Protein AF-A0A550H8G5-F1 (afdb_monomer)

Radius of gyration: 18.66 Å; Cα contacts (8 Å, |Δi|>4): 849; chains: 1; bounding box: 46×37×57 Å

Secondary structure (DSSP, 8-state):
-PPPEEEEEEEEEEE---EEEEEEEEETTEEEEEEEEEEEEEESSTTSTTTTEEEEEEEEEEEETT--EEEEEEEEEEE-TTS-EEEEEEEEESSS--EEEEEEESGGGTTEEEEEEEEEEEEPTTS-EEEEEEEEEEE-GGGGSSPPPPSPP----EEEEEEEEE---EEEEEEE-TTSEEEEEEEEEEEEEESS-HHHHHHSTTTTEEEEEEEEEEEETTEEEEEEEEEEEE-TTS-EEEEEEEEEGGGSS-EEEEEEESGGGTTEEEEEEEEEEEE--SSS-EEEEEEEEEEESS--

pLDDT: mean 89.2, std 9.33, range [49.06, 97.56]

Solvent-accessible surface area (backbone atoms only — not comparable to full-atom values): 14886 Å² total; per-residue (Å²): 132,81,78,75,44,72,51,73,52,41,34,36,37,50,36,50,67,77,43,80,77,45,80,42,75,54,39,95,56,32,35,38,36,32,32,36,35,44,34,34,28,42,36,75,46,78,85,41,68,52,32,65,8,40,34,40,34,42,34,36,38,34,22,40,73,88,62,49,78,45,34,38,43,26,35,28,42,37,37,26,81,82,44,38,36,40,36,27,40,38,42,28,50,63,87,70,60,44,32,34,37,37,39,43,33,35,80,94,34,41,7,27,30,48,40,32,38,51,75,47,73,43,81,45,96,85,77,30,51,33,38,28,40,42,33,42,39,36,30,34,70,72,36,57,80,47,68,62,79,68,81,81,86,76,85,61,81,45,73,52,46,30,41,36,44,32,48,50,74,45,79,76,46,77,45,80,37,86,73,55,38,34,39,37,32,30,36,33,48,31,43,22,36,35,76,60,59,73,71,59,18,74,75,35,80,47,22,58,8,42,32,41,36,36,38,36,38,36,24,46,81,95,42,80,44,32,40,45,30,34,35,43,26,31,30,87,81,35,36,32,39,33,29,40,39,44,27,43,60,90,72,61,58,30,40,35,35,38,75,30,32,35,70,90,33,28,48,28,40,38,39,32,36,44,76,46,67,82,48,78,71,85,77,58,41,40,41,35,35,32,40,38,36,27,38,57,56,74,77,119

Foldseek 3Di:
DDDKDKDKWKFKWAKDDWAFDDWDDLAAFKIKTWTKIWTATDTPDCPDQRHRWIKIWTWIFMAGNVRHGAWTWIWMWTAGPQRKIWIWIWTQGVVDWTKTFTFAIDDVGGQKTWMKTFPDWDQDPVRDIMTIIMIMMMHDNVSNLATDFDDDDDDFPDKFKKKKKKAAWAFDDWDQTPVQKIKTWTKIKIAIDTPDPPVVLVVDLRHGWIKIWTFIFIDRVPDTFKDWIWIWTAHPNSKTWIWIWIDGPVSPKIKIWTPFIDDQGGQKTWMKIWPDWPDDPPDNITTIMMMMTIDHDDGD

Mean predicted aligned error: 5.42 Å

Nearest PDB structures (foldseek):
  8th2-assembly1_C  TM=6.104E-01  e=2.680E-02  Pisum sativum
  8wv0-assembly1_A  TM=1.494E-01  e=1.942E-01  Burkholderia pseudomallei
  3muz-assembly1_4  TM=1.361E-01  e=9.203E-01  Escherichia coli K-12
  1px3-assembly1_A  TM=1.238E-01  e=9.647E-01  Escherichia coli
  5nec-assembly2_B  TM=1.422E-01  e=5.267E+00  Pseudomonas aeruginosa 39016

Structure (mmCIF, N/CA/C/O backbone):
data_AF-A0A550H8G5-F1
#
_entry.id   AF-A0A550H8G5-F1
#
loop_
_atom_site.group_PDB
_atom_site.id
_atom_site.type_symbol
_atom_site.label_atom_id
_atom_site.label_alt_id
_atom_site.label_comp_id
_atom_site.label_asym_id
_atom_site.label_entity_id
_atom_site.label_seq_id
_atom_site.pdbx_PDB_ins_code
_atom_site.Cartn_x
_atom_site.Cartn_y
_atom_site.Cartn_z
_atom_site.occupancy
_atom_site.B_iso_or_equiv
_atom_site.auth_seq_id
_atom_site.auth_comp_id
_atom_site.auth_asym_id
_atom_site.auth_atom_id
_atom_site.pdbx_PDB_model_num
ATOM 1 N N . MET A 1 1 ? 20.616 15.739 -13.215 1.00 50.56 1 MET A N 1
ATOM 2 C CA . MET A 1 1 ? 19.273 15.775 -12.598 1.00 50.56 1 MET A CA 1
ATOM 3 C C . MET A 1 1 ? 18.284 15.385 -13.680 1.00 50.56 1 MET A C 1
ATOM 5 O O . MET A 1 1 ? 18.380 15.956 -14.757 1.00 50.56 1 MET A O 1
ATOM 9 N N . GLY A 1 2 ? 17.463 14.353 -13.461 1.00 59.72 2 GLY A N 1
ATOM 10 C CA . GLY A 1 2 ? 16.500 13.886 -14.469 1.00 59.72 2 GLY A CA 1
ATOM 11 C C . GLY A 1 2 ? 15.394 14.914 -14.713 1.00 59.72 2 GLY A C 1
ATOM 12 O O . GLY A 1 2 ? 15.053 15.670 -13.806 1.00 59.72 2 GLY A O 1
ATOM 13 N N . GLU A 1 3 ? 14.865 14.959 -15.933 1.00 76.88 3 GLU A N 1
ATOM 14 C CA . GLU A 1 3 ? 13.780 15.872 -16.297 1.00 76.88 3 GLU A CA 1
ATOM 15 C C . GLU A 1 3 ? 12.457 15.455 -15.650 1.00 76.88 3 GLU A C 1
ATOM 17 O O . GLU A 1 3 ? 12.111 14.268 -15.605 1.00 76.88 3 GLU A O 1
ATOM 22 N N . LYS A 1 4 ? 11.704 16.454 -15.175 1.00 85.81 4 LYS A N 1
ATOM 23 C CA . LYS A 1 4 ? 10.335 16.262 -14.707 1.00 85.81 4 LYS A CA 1
ATOM 24 C C . LYS A 1 4 ? 9.455 15.880 -15.896 1.00 85.81 4 LYS A C 1
ATOM 26 O O . LYS A 1 4 ? 9.449 16.578 -16.907 1.00 85.81 4 LYS A O 1
ATOM 31 N N . ARG A 1 5 ? 8.701 14.790 -15.770 1.00 90.19 5 ARG A N 1
ATOM 32 C CA . ARG A 1 5 ? 7.746 14.327 -16.792 1.00 90.19 5 ARG A CA 1
ATOM 33 C C . ARG A 1 5 ? 6.360 14.243 -16.179 1.00 90.19 5 ARG A C 1
ATOM 35 O O . ARG A 1 5 ? 6.247 13.939 -15.000 1.00 90.19 5 ARG A O 1
ATOM 42 N N . ALA A 1 6 ? 5.322 14.496 -16.958 1.00 92.06 6 ALA A N 1
ATOM 43 C CA . ALA A 1 6 ? 3.941 14.323 -16.527 1.00 92.06 6 ALA A CA 1
ATOM 44 C C . ALA A 1 6 ? 3.121 13.724 -17.663 1.00 92.06 6 ALA A C 1
ATOM 46 O O . ALA A 1 6 ? 3.482 13.866 -18.834 1.00 92.06 6 ALA A O 1
ATOM 47 N N . GLY A 1 7 ? 2.034 13.052 -17.314 1.00 92.75 7 GLY A N 1
ATOM 48 C CA . GLY A 1 7 ? 1.149 12.442 -18.285 1.00 92.75 7 GLY A CA 1
ATOM 49 C C . GLY A 1 7 ? -0.226 12.159 -17.712 1.00 92.75 7 GLY A C 1
ATOM 50 O O . GLY A 1 7 ? -0.417 12.053 -16.500 1.00 92.75 7 GLY A O 1
ATOM 51 N N . GLU A 1 8 ? -1.171 12.010 -18.626 1.00 96.12 8 GLU A N 1
ATOM 52 C CA . GLU A 1 8 ? -2.520 11.543 -18.346 1.00 96.12 8 GLU A CA 1
ATOM 53 C C . GLU A 1 8 ? -2.727 10.219 -19.078 1.00 96.12 8 GLU A C 1
ATOM 55 O O . GLU A 1 8 ? -2.131 9.979 -20.134 1.00 96.12 8 GLU A O 1
ATOM 60 N N . ASP A 1 9 ? -3.557 9.346 -18.520 1.00 96.44 9 ASP A N 1
ATOM 61 C CA . ASP A 1 9 ? -3.949 8.111 -19.190 1.00 96.44 9 ASP A CA 1
ATOM 62 C C . ASP A 1 9 ? -5.370 7.690 -18.801 1.00 96.44 9 ASP A C 1
ATOM 64 O O . ASP A 1 9 ? -5.882 8.023 -17.729 1.00 96.44 9 ASP A O 1
ATOM 68 N N . SER A 1 10 ? -6.018 6.931 -19.671 1.00 97.56 10 SER A N 1
ATOM 69 C CA . SER A 1 10 ? -7.317 6.317 -19.429 1.00 97.56 10 SER A CA 1
ATOM 70 C C . SER A 1 10 ? -7.373 4.935 -20.048 1.00 97.56 10 SER A C 1
ATOM 72 O O . SER A 1 10 ? -6.593 4.593 -20.937 1.00 97.56 10 SER A O 1
ATOM 74 N N . GLY A 1 11 ? -8.291 4.118 -19.553 1.00 97.12 11 GLY A N 1
ATOM 75 C CA . GLY A 1 11 ? -8.503 2.792 -20.102 1.00 97.12 11 GLY A CA 1
ATOM 76 C C . GLY A 1 11 ? -9.223 1.895 -19.121 1.00 97.12 11 GLY A C 1
ATOM 77 O O . GLY A 1 11 ? -10.075 2.343 -18.349 1.00 97.12 11 GLY A O 1
ATOM 78 N N . TYR A 1 12 ? -8.861 0.617 -19.147 1.00 96.75 12 TYR A N 1
ATOM 79 C CA . TYR A 1 12 ? -9.549 -0.435 -18.415 1.00 96.75 12 TYR A CA 1
ATOM 80 C C . TYR A 1 12 ? -8.581 -1.328 -17.651 1.00 96.75 12 TYR A C 1
ATOM 82 O O . TYR A 1 12 ? -7.485 -1.636 -18.121 1.00 96.75 12 TYR A O 1
ATOM 90 N N . ILE A 1 13 ? -9.027 -1.810 -16.494 1.00 96.12 13 ILE A N 1
ATOM 91 C CA . ILE A 1 13 ? -8.370 -2.902 -15.778 1.00 96.12 13 ILE A CA 1
ATOM 92 C C . ILE A 1 13 ? -9.163 -4.178 -16.057 1.00 96.12 13 ILE A C 1
ATOM 94 O O . ILE A 1 13 ? -10.291 -4.343 -15.596 1.00 96.12 13 ILE A O 1
ATOM 98 N N . PHE A 1 14 ? -8.574 -5.112 -16.799 1.00 94.75 14 PHE A N 1
ATOM 99 C CA . PHE A 1 14 ? -9.121 -6.452 -16.993 1.00 94.75 14 PHE A CA 1
ATOM 100 C C . PHE A 1 14 ? -8.787 -7.306 -15.770 1.00 94.75 14 PHE A C 1
ATOM 102 O O . PHE A 1 14 ? -7.883 -8.141 -15.805 1.00 94.75 14 PHE A O 1
ATOM 109 N N . ALA A 1 15 ? -9.500 -7.068 -14.670 1.00 90.00 15 ALA A N 1
ATOM 110 C CA . ALA A 1 15 ? -9.330 -7.823 -13.438 1.00 90.00 15 ALA A CA 1
ATOM 111 C C . ALA A 1 15 ? -9.967 -9.216 -13.556 1.00 90.00 15 ALA A C 1
ATOM 113 O O . ALA A 1 15 ? -11.048 -9.380 -14.127 1.00 90.00 15 ALA A O 1
ATOM 114 N N . GLY A 1 16 ? -9.277 -10.220 -13.021 1.00 90.38 16 GLY A N 1
ATOM 115 C CA . GLY A 1 16 ? -9.866 -11.504 -12.666 1.00 90.38 16 GLY A CA 1
ATOM 116 C C . GLY A 1 16 ? -10.757 -11.384 -11.423 1.00 90.38 16 GLY A C 1
ATOM 117 O O . GLY A 1 16 ? -10.945 -10.284 -10.890 1.00 90.38 16 GLY A O 1
ATOM 118 N N . PRO A 1 17 ? -11.312 -12.505 -10.943 1.00 89.06 17 PRO A N 1
ATOM 119 C CA . PRO A 1 17 ? -12.166 -12.496 -9.768 1.00 89.06 17 PRO A CA 1
ATOM 120 C C . PRO A 1 17 ? -11.356 -12.134 -8.518 1.00 89.06 17 PRO A C 1
ATOM 122 O O . PRO A 1 17 ? -10.177 -12.474 -8.398 1.00 89.06 17 PRO A O 1
ATOM 125 N N . THR A 1 18 ? -12.006 -11.464 -7.570 1.00 90.88 18 THR A N 1
ATOM 126 C CA . THR A 1 18 ? -11.447 -11.268 -6.231 1.00 90.88 18 THR A CA 1
ATOM 127 C C . THR A 1 18 ? -11.404 -12.614 -5.512 1.00 90.88 18 THR A C 1
ATOM 129 O O . THR A 1 18 ? -12.442 -13.245 -5.318 1.00 90.88 18 THR A O 1
ATOM 132 N N . ALA A 1 19 ? -10.213 -13.046 -5.108 1.00 92.62 19 ALA A N 1
ATOM 133 C CA . ALA A 1 19 ? -10.007 -14.273 -4.354 1.00 92.62 19 ALA A CA 1
ATOM 134 C C . ALA A 1 19 ? -9.909 -13.956 -2.856 1.00 92.62 19 ALA A C 1
ATOM 136 O O . ALA A 1 19 ? -8.925 -13.361 -2.406 1.00 92.62 19 ALA A O 1
ATOM 137 N N . GLU A 1 20 ? -10.928 -14.351 -2.087 1.00 94.50 20 GLU A N 1
ATOM 138 C CA . GLU A 1 20 ? -10.897 -14.312 -0.620 1.00 94.50 20 GLU A CA 1
ATOM 139 C C . GLU A 1 20 ? -9.833 -15.288 -0.101 1.00 94.50 20 GLU A C 1
ATOM 141 O O . GLU A 1 20 ? -9.760 -16.443 -0.520 1.00 94.50 20 GLU A O 1
ATOM 146 N N . ARG A 1 21 ? -8.996 -14.806 0.816 1.00 90.06 21 ARG A N 1
ATOM 147 C CA . ARG A 1 21 ? -7.940 -15.587 1.466 1.00 90.06 21 ARG A CA 1
ATOM 148 C C . ARG A 1 21 ? -8.285 -15.898 2.907 1.00 90.06 21 ARG A C 1
ATOM 150 O O . ARG A 1 21 ? -8.101 -17.023 3.365 1.00 90.06 21 ARG A O 1
ATOM 157 N N . LYS A 1 22 ? -8.738 -14.879 3.637 1.00 91.38 22 LYS A N 1
ATOM 158 C CA . LYS A 1 22 ? -9.014 -14.983 5.066 1.00 91.38 22 LYS A CA 1
ATOM 159 C C . LYS A 1 22 ? -10.110 -14.018 5.477 1.00 91.38 22 LYS A C 1
ATOM 161 O O . LYS A 1 22 ? -10.114 -12.859 5.082 1.00 91.38 22 LYS A O 1
ATOM 166 N N . ARG A 1 23 ? -10.973 -14.492 6.367 1.00 92.31 23 ARG A N 1
ATOM 167 C CA . ARG A 1 23 ? -12.007 -13.701 7.026 1.00 92.31 23 ARG A CA 1
ATOM 168 C C . ARG A 1 23 ? -11.663 -13.515 8.497 1.00 92.31 23 ARG A C 1
ATOM 170 O O . ARG A 1 23 ? -11.267 -14.475 9.160 1.00 92.31 23 ARG A O 1
ATOM 177 N N . LYS A 1 24 ? -11.786 -12.290 9.002 1.00 91.19 24 LYS A N 1
ATOM 178 C CA . LYS A 1 24 ? -11.508 -11.932 10.399 1.00 91.19 24 LYS A CA 1
ATOM 179 C C . LYS A 1 24 ? -12.631 -11.044 10.927 1.00 91.19 24 LYS A C 1
ATOM 181 O O . LYS A 1 24 ? -13.062 -10.135 10.230 1.00 91.19 24 LYS A O 1
ATOM 186 N N . TYR A 1 25 ? -13.069 -11.276 12.157 1.00 91.75 25 TYR A N 1
ATOM 187 C CA . TYR A 1 25 ? -13.912 -10.319 12.872 1.00 91.75 25 TYR A CA 1
ATOM 188 C C . TYR A 1 25 ? -12.993 -9.319 13.567 1.00 91.75 25 TYR A C 1
ATOM 190 O O . TYR A 1 25 ? -12.143 -9.738 14.351 1.00 91.75 25 TYR A O 1
ATOM 198 N N . VAL A 1 26 ? -13.123 -8.032 13.243 1.00 90.38 26 VAL A N 1
ATOM 199 C CA . VAL A 1 26 ? -12.305 -6.975 13.873 1.00 90.38 26 VAL A CA 1
ATOM 200 C C . VAL A 1 26 ? -12.975 -6.430 15.130 1.00 90.38 26 VAL A C 1
ATOM 202 O O . VAL A 1 26 ? -12.302 -6.162 16.114 1.00 90.38 26 VAL A O 1
ATOM 205 N N . LYS A 1 27 ? -14.310 -6.368 15.129 1.00 91.69 27 LYS A N 1
ATOM 206 C CA . LYS A 1 27 ? -15.168 -6.124 16.296 1.00 91.69 27 LYS A CA 1
ATOM 207 C C . LYS A 1 27 ? -16.565 -6.705 16.035 1.00 91.69 27 LYS A C 1
ATOM 209 O O . LYS A 1 27 ? -16.826 -7.123 14.900 1.00 91.69 27 LYS A O 1
ATOM 214 N N . PRO A 1 28 ? -17.463 -6.793 17.037 1.00 92.50 28 PRO A N 1
ATOM 215 C CA . PRO A 1 28 ? -18.804 -7.331 16.830 1.00 92.50 28 PRO A CA 1
ATOM 216 C C . PRO A 1 28 ? -19.505 -6.677 15.633 1.00 92.50 28 PRO A C 1
ATOM 218 O O . PRO A 1 28 ? -19.602 -5.457 15.550 1.00 92.50 28 PRO A O 1
ATOM 221 N N . GLY A 1 29 ? -19.955 -7.506 14.691 1.00 91.81 29 GLY A N 1
ATOM 222 C CA . GLY A 1 29 ? -20.651 -7.056 13.486 1.00 91.81 29 GLY A CA 1
ATOM 223 C C . GLY A 1 29 ? -19.780 -6.390 12.416 1.00 91.81 29 GLY A C 1
ATOM 224 O O . GLY A 1 29 ? -20.332 -5.839 11.474 1.00 91.81 29 GLY A O 1
ATOM 225 N N . VAL A 1 30 ? -18.447 -6.440 12.519 1.00 94.56 30 VAL A N 1
ATOM 226 C CA . VAL A 1 30 ? -17.543 -5.915 11.484 1.00 94.56 30 VAL A CA 1
ATOM 227 C C . VAL A 1 30 ? -16.549 -6.990 11.057 1.00 94.56 30 VAL A C 1
ATOM 229 O O . VAL A 1 30 ? -15.833 -7.576 11.877 1.00 94.56 30 VAL A O 1
ATOM 232 N N . VAL A 1 31 ? -16.498 -7.235 9.750 1.00 95.31 31 VAL A N 1
ATOM 233 C CA . VAL A 1 31 ? -15.714 -8.303 9.132 1.00 95.31 31 VAL A CA 1
ATOM 234 C C . VAL A 1 31 ? -14.694 -7.719 8.165 1.00 95.31 31 VAL A C 1
ATOM 236 O O . VAL A 1 31 ? -15.037 -6.965 7.260 1.00 95.31 31 VAL A O 1
ATOM 239 N N . LEU A 1 32 ? -13.440 -8.130 8.323 1.00 94.88 32 LEU A N 1
ATOM 240 C CA . LEU A 1 32 ? -12.348 -7.861 7.399 1.00 94.88 32 LEU A CA 1
ATOM 241 C C . LEU A 1 32 ? -12.088 -9.101 6.536 1.00 94.88 32 LEU A C 1
ATOM 243 O O . LEU A 1 32 ? -11.819 -10.191 7.050 1.00 94.88 32 LEU A O 1
ATOM 247 N N . ILE A 1 33 ? -12.162 -8.923 5.222 1.00 95.75 33 ILE A N 1
ATOM 248 C CA . ILE A 1 33 ? -11.961 -9.958 4.210 1.00 95.75 33 ILE A CA 1
ATOM 249 C C . ILE A 1 33 ? -10.655 -9.666 3.479 1.00 95.75 33 ILE A C 1
ATOM 251 O O . ILE A 1 33 ? -10.598 -8.814 2.590 1.00 95.75 33 ILE A O 1
ATOM 255 N N . ASP A 1 34 ? -9.609 -10.395 3.847 1.00 94.38 34 ASP A N 1
ATOM 256 C CA . ASP A 1 34 ? -8.333 -10.384 3.146 1.00 94.38 34 ASP A CA 1
ATOM 257 C C . ASP A 1 34 ? -8.489 -11.039 1.772 1.00 94.38 34 ASP A C 1
ATOM 259 O O . ASP A 1 34 ? -9.052 -12.133 1.652 1.00 94.38 34 ASP A O 1
ATOM 263 N N . ASN A 1 35 ? -8.022 -10.363 0.729 1.00 94.94 35 ASN A N 1
ATOM 264 C CA . ASN A 1 35 ? -8.242 -10.776 -0.646 1.00 94.94 35 ASN A CA 1
ATOM 265 C C . ASN A 1 35 ? -7.127 -10.318 -1.582 1.00 94.94 35 ASN A C 1
ATOM 267 O O . ASN A 1 35 ? -6.434 -9.333 -1.334 1.00 94.94 35 ASN A O 1
ATOM 271 N N . HIS A 1 36 ? -6.999 -11.016 -2.704 1.00 94.44 36 HIS A N 1
ATOM 272 C CA . HIS A 1 36 ? -6.157 -10.570 -3.803 1.00 94.44 36 HIS A CA 1
ATOM 273 C C . HIS A 1 36 ? -6.886 -10.666 -5.140 1.00 94.44 36 HIS A C 1
ATOM 275 O O . HIS A 1 36 ? -7.885 -11.372 -5.287 1.00 94.44 36 HIS A O 1
ATOM 281 N N . ARG A 1 37 ? -6.362 -9.950 -6.131 1.00 93.62 37 ARG A N 1
ATOM 282 C CA . ARG A 1 37 ? -6.817 -10.001 -7.517 1.00 93.62 37 ARG A CA 1
ATOM 283 C C . ARG A 1 37 ? -5.659 -9.745 -8.468 1.00 93.62 37 ARG A C 1
ATOM 285 O O . ARG A 1 37 ? -4.756 -8.968 -8.168 1.00 93.62 37 ARG A O 1
ATOM 292 N N . SER A 1 38 ? -5.729 -10.358 -9.638 1.00 94.31 38 SER A N 1
ATOM 293 C CA . SER A 1 38 ? -4.752 -10.182 -10.714 1.00 94.31 38 SER A CA 1
ATOM 294 C C . SER A 1 38 ? -5.460 -9.726 -11.979 1.00 94.31 38 SER A C 1
ATOM 296 O O . SER A 1 38 ? -6.651 -9.977 -12.150 1.00 94.31 38 SER A O 1
ATOM 298 N N . GLY A 1 39 ? -4.747 -9.072 -12.883 1.00 95.00 39 GLY A N 1
ATOM 299 C CA . GLY A 1 39 ? -5.311 -8.615 -14.141 1.00 95.00 39 GLY A CA 1
ATOM 300 C C . GLY A 1 39 ? -4.279 -7.989 -15.061 1.00 95.00 39 GLY A C 1
ATOM 301 O O . GLY A 1 39 ? -3.072 -8.134 -14.870 1.00 95.00 39 GLY A O 1
ATOM 302 N N . VAL A 1 40 ? -4.783 -7.275 -16.061 1.00 96.62 40 VAL A N 1
ATOM 303 C CA . VAL A 1 40 ? -3.976 -6.521 -17.024 1.00 96.62 40 VAL A CA 1
ATOM 304 C C . VAL A 1 40 ? -4.592 -5.140 -17.209 1.00 96.62 40 VAL A C 1
ATOM 306 O O . VAL A 1 40 ? -5.813 -5.013 -17.320 1.00 96.62 40 VAL A O 1
ATOM 309 N N . ILE A 1 41 ? -3.753 -4.113 -17.248 1.00 97.19 41 ILE A N 1
ATOM 310 C CA . ILE A 1 41 ? -4.147 -2.749 -17.592 1.00 97.19 41 ILE A CA 1
ATOM 311 C C . ILE A 1 41 ? -4.079 -2.593 -19.109 1.00 97.19 41 ILE A C 1
ATOM 313 O O . ILE A 1 41 ? -3.096 -2.958 -19.753 1.00 97.19 41 ILE A O 1
ATOM 317 N N . VAL A 1 42 ? -5.140 -2.051 -19.695 1.00 96.50 42 VAL A N 1
ATOM 318 C CA . VAL A 1 42 ? -5.214 -1.733 -21.119 1.00 96.50 42 VAL A CA 1
ATOM 319 C C . VAL A 1 42 ? -5.570 -0.262 -21.248 1.00 96.50 42 VAL A C 1
ATOM 321 O O . VAL A 1 42 ? -6.719 0.120 -21.042 1.00 96.50 42 VAL A O 1
ATOM 324 N N . SER A 1 43 ? -4.565 0.544 -21.583 1.00 96.69 43 SER A N 1
ATOM 325 C CA . SER A 1 43 ? -4.737 1.962 -21.896 1.00 96.69 43 SER A CA 1
ATOM 326 C C . SER A 1 43 ? -5.400 2.152 -23.263 1.00 96.69 43 SER A C 1
ATOM 328 O O . SER A 1 43 ? -5.136 1.384 -24.198 1.00 96.69 43 SER A O 1
ATOM 330 N N . ASP A 1 44 ? -6.215 3.200 -23.374 1.00 96.19 44 ASP A N 1
ATOM 331 C CA . ASP A 1 44 ? -6.781 3.702 -24.627 1.00 96.19 44 ASP A CA 1
ATOM 332 C C . ASP A 1 44 ? -5.674 4.189 -25.584 1.00 96.19 44 ASP A C 1
ATOM 334 O O . ASP A 1 44 ? -5.791 4.070 -26.807 1.00 96.19 44 ASP A O 1
ATOM 338 N N . ASN A 1 45 ? -4.557 4.677 -25.036 1.00 95.06 45 ASN A N 1
ATOM 339 C CA . ASN A 1 45 ? -3.358 5.018 -25.784 1.00 95.06 45 ASN A CA 1
ATOM 340 C C . ASN A 1 45 ? -2.391 3.821 -25.849 1.00 95.06 45 ASN A C 1
ATOM 342 O O . ASN A 1 45 ? -1.696 3.495 -24.891 1.00 95.06 45 ASN A O 1
ATOM 346 N N . LYS A 1 46 ? -2.255 3.204 -27.026 1.00 94.00 46 LYS A N 1
ATOM 347 C CA . LYS A 1 46 ? -1.362 2.045 -27.228 1.00 94.00 46 LYS A CA 1
ATOM 348 C C . LYS A 1 46 ? 0.129 2.341 -27.040 1.00 94.00 46 LYS A C 1
ATOM 350 O O . LYS A 1 46 ? 0.892 1.394 -26.881 1.00 94.00 46 LYS A O 1
ATOM 355 N N . SER A 1 47 ? 0.549 3.608 -27.093 1.00 91.19 47 SER A N 1
ATOM 356 C CA . SER A 1 47 ? 1.928 4.000 -26.771 1.00 91.19 47 SER A CA 1
ATOM 357 C C . SER A 1 47 ? 2.136 4.280 -25.282 1.00 91.19 47 SER A C 1
ATOM 359 O O . SER A 1 47 ? 3.267 4.525 -24.866 1.00 91.19 47 SER A O 1
ATOM 361 N N . SER A 1 48 ? 1.068 4.243 -24.475 1.00 91.38 48 SER A N 1
ATOM 362 C CA . SER A 1 48 ? 1.172 4.395 -23.030 1.00 91.38 48 SER A CA 1
ATOM 363 C C . SER A 1 48 ? 1.997 3.249 -22.437 1.00 91.38 48 SER A C 1
ATOM 365 O O . SER A 1 48 ? 1.711 2.084 -22.727 1.00 91.38 48 SER A O 1
ATOM 367 N N . PRO A 1 49 ? 2.952 3.540 -21.538 1.00 89.38 49 PRO A N 1
ATOM 368 C CA . PRO A 1 49 ? 3.640 2.520 -20.752 1.00 89.38 49 PRO A CA 1
ATOM 369 C C . PRO A 1 49 ? 2.702 1.625 -19.924 1.00 89.38 49 PRO A C 1
ATOM 371 O O . PRO A 1 49 ? 3.075 0.517 -19.557 1.00 89.38 49 PRO A O 1
ATOM 374 N N . TRP A 1 50 ? 1.479 2.083 -19.641 1.00 93.50 50 TRP A N 1
ATOM 375 C CA . TRP A 1 50 ? 0.464 1.303 -18.930 1.00 93.50 50 TRP A CA 1
ATOM 376 C C . TRP A 1 50 ? -0.262 0.299 -19.835 1.00 93.50 50 TRP A C 1
ATOM 378 O O . TRP A 1 50 ? -0.942 -0.603 -19.343 1.00 93.50 50 TRP A O 1
ATOM 388 N N . HIS A 1 51 ? -0.145 0.433 -21.161 1.00 96.19 51 HIS A N 1
ATOM 389 C CA . HIS A 1 51 ? -0.794 -0.473 -22.097 1.00 96.19 51 HIS A CA 1
ATOM 390 C C . HIS A 1 51 ? -0.168 -1.872 -22.008 1.00 96.19 51 HIS A C 1
ATOM 392 O O . HIS A 1 51 ? 1.003 -2.063 -22.324 1.00 96.19 51 HIS A O 1
ATOM 398 N N . LYS A 1 52 ? -0.982 -2.863 -21.620 1.00 95.69 52 LYS A N 1
ATOM 399 C CA . LYS A 1 52 ? -0.585 -4.255 -21.339 1.00 95.69 52 LYS A CA 1
ATOM 400 C C . LYS A 1 52 ? 0.319 -4.420 -20.116 1.00 95.69 52 LYS A C 1
ATOM 402 O O . LYS A 1 52 ? 0.997 -5.440 -20.002 1.00 95.69 52 LYS A O 1
ATOM 407 N N . ALA A 1 53 ? 0.303 -3.469 -19.186 1.00 96.56 53 ALA A N 1
ATOM 408 C CA . ALA A 1 53 ? 0.953 -3.667 -17.901 1.00 96.56 53 ALA A CA 1
ATOM 409 C C . ALA A 1 53 ? 0.208 -4.740 -17.088 1.00 96.56 53 ALA A C 1
ATOM 411 O O . ALA A 1 53 ? -1.025 -4.793 -17.075 1.00 96.56 53 ALA A O 1
ATOM 412 N N . THR A 1 54 ? 0.945 -5.613 -16.408 1.00 96.56 54 THR A N 1
ATOM 413 C CA . THR A 1 54 ? 0.344 -6.574 -15.474 1.00 96.56 54 THR A CA 1
ATOM 414 C C . THR A 1 54 ? -0.154 -5.841 -14.239 1.00 96.56 54 THR A C 1
ATOM 416 O O . THR A 1 54 ? 0.444 -4.855 -13.822 1.00 96.56 54 THR A O 1
ATOM 419 N N . TYR A 1 55 ? -1.234 -6.332 -13.647 1.00 96.56 55 TYR A N 1
ATOM 420 C CA . TYR A 1 55 ? -1.828 -5.770 -12.446 1.00 96.56 55 TYR A CA 1
ATOM 421 C C . TYR A 1 55 ? -1.970 -6.855 -11.386 1.00 96.56 55 TYR A C 1
ATOM 423 O O . TYR A 1 55 ? -2.496 -7.938 -11.655 1.00 96.56 55 TYR A O 1
ATOM 431 N N . TYR A 1 56 ? -1.533 -6.556 -10.172 1.00 95.69 56 TYR A N 1
ATOM 432 C CA . TYR A 1 56 ? -1.763 -7.383 -8.999 1.00 95.69 56 TYR A CA 1
ATOM 433 C C . TYR A 1 56 ? -2.169 -6.490 -7.836 1.00 95.69 56 TYR A C 1
ATOM 435 O O . TYR A 1 56 ? -1.531 -5.474 -7.591 1.00 95.69 56 TYR A O 1
ATOM 443 N N . ALA A 1 57 ? -3.210 -6.865 -7.105 1.00 95.38 57 ALA A N 1
ATOM 444 C CA . ALA A 1 57 ? -3.590 -6.186 -5.881 1.00 95.38 57 ALA A CA 1
ATOM 445 C C . ALA A 1 57 ? -3.851 -7.176 -4.759 1.00 95.38 57 ALA A C 1
ATOM 447 O O . ALA A 1 57 ? -4.457 -8.222 -4.977 1.00 95.38 57 ALA A O 1
ATOM 448 N N . HIS A 1 58 ? -3.416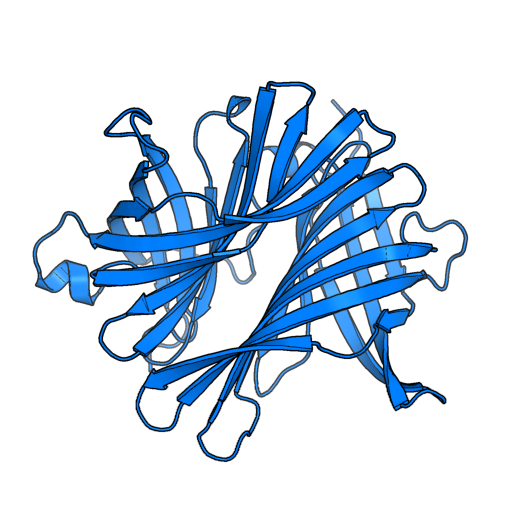 -6.810 -3.562 1.00 94.88 58 HIS A N 1
ATOM 449 C CA . HIS A 1 58 ? -3.596 -7.574 -2.339 1.00 94.88 58 HIS A CA 1
ATOM 450 C C . HIS A 1 58 ? -3.942 -6.610 -1.206 1.00 94.88 58 HIS A C 1
ATOM 452 O O . HIS A 1 58 ? -3.259 -5.609 -0.993 1.00 94.88 58 HIS A O 1
ATOM 458 N N . GLY A 1 59 ? -5.037 -6.878 -0.506 1.00 95.00 59 GLY A N 1
ATOM 459 C CA . GLY A 1 59 ? -5.566 -5.977 0.504 1.00 95.00 59 GLY A CA 1
ATOM 460 C C . GLY A 1 59 ? -6.761 -6.560 1.228 1.00 95.00 59 GLY A C 1
ATOM 461 O O . GLY A 1 59 ? -6.932 -7.774 1.279 1.00 95.00 59 GLY A O 1
ATOM 462 N N . SER A 1 60 ? -7.605 -5.690 1.767 1.00 95.69 60 SER A N 1
ATOM 463 C CA . SER A 1 60 ? -8.794 -6.096 2.504 1.00 95.69 60 SER A CA 1
ATOM 464 C C . SER A 1 60 ? -10.033 -5.330 2.078 1.00 95.69 60 SER A C 1
ATOM 466 O O . SER A 1 60 ? -9.967 -4.158 1.709 1.00 95.69 60 SER A O 1
ATOM 468 N N . ILE A 1 61 ? -11.177 -6.000 2.184 1.00 96.81 61 ILE A N 1
ATOM 469 C CA . ILE A 1 61 ? -12.505 -5.392 2.142 1.00 96.81 61 ILE A CA 1
ATOM 470 C C . ILE A 1 61 ? -13.081 -5.455 3.556 1.00 96.81 61 ILE A C 1
ATOM 472 O O . ILE A 1 61 ? -13.090 -6.517 4.174 1.00 96.81 61 ILE A O 1
ATOM 476 N N . LEU A 1 62 ? -13.548 -4.322 4.065 1.00 96.44 62 LEU A N 1
ATOM 477 C CA . LEU A 1 62 ? -14.253 -4.208 5.332 1.00 96.44 62 LEU A CA 1
ATOM 478 C C . LEU A 1 62 ? -15.761 -4.168 5.066 1.00 96.44 62 LEU A C 1
ATOM 480 O O . LEU A 1 62 ? -16.227 -3.344 4.271 1.00 96.44 62 LEU A O 1
ATOM 484 N N . CYS A 1 63 ? -16.509 -5.029 5.750 1.00 96.50 63 CYS A N 1
ATOM 485 C CA . CYS A 1 63 ? -17.963 -5.116 5.668 1.00 96.50 63 CYS A CA 1
ATOM 486 C C . CYS A 1 63 ? -18.611 -5.123 7.057 1.00 96.50 63 CYS A C 1
ATOM 488 O O . CYS A 1 63 ? -17.964 -5.484 8.044 1.00 96.50 63 CYS A O 1
ATOM 490 N N . ASP A 1 64 ? -19.894 -4.769 7.123 1.00 94.25 64 ASP A N 1
ATOM 491 C CA . ASP A 1 64 ? -20.724 -5.020 8.307 1.00 94.25 64 ASP A CA 1
ATOM 492 C C . ASP A 1 64 ? -21.197 -6.488 8.387 1.00 94.25 64 ASP A C 1
ATOM 494 O O . ASP A 1 64 ? -20.796 -7.343 7.584 1.00 94.25 64 ASP A O 1
ATOM 498 N N . ALA A 1 65 ? -22.021 -6.794 9.392 1.00 89.00 65 ALA A N 1
ATOM 499 C CA . ALA A 1 65 ? -22.519 -8.135 9.685 1.00 89.00 65 ALA A CA 1
ATOM 500 C C . ALA A 1 65 ? -23.375 -8.700 8.542 1.00 89.00 65 ALA A C 1
ATOM 502 O O . ALA A 1 65 ? -23.386 -9.908 8.309 1.00 89.00 65 ALA A O 1
ATOM 503 N N . GLU A 1 66 ? -24.060 -7.820 7.816 1.00 92.44 66 GLU A N 1
ATOM 504 C CA . GLU A 1 66 ? -24.919 -8.121 6.677 1.00 92.44 66 GLU A CA 1
ATOM 505 C C . GLU A 1 66 ? -24.130 -8.227 5.360 1.00 92.44 66 GLU A C 1
ATOM 507 O O . GLU A 1 66 ? -24.696 -8.540 4.310 1.00 92.44 66 GLU A O 1
ATOM 512 N N . GLY A 1 67 ? -22.814 -7.991 5.399 1.00 92.31 67 GLY A N 1
ATOM 513 C CA . GLY A 1 67 ? -21.932 -8.043 4.238 1.00 92.31 67 GLY A CA 1
ATOM 514 C C . GLY A 1 67 ? -21.940 -6.766 3.398 1.00 92.31 67 GLY A C 1
ATOM 515 O O . GLY A 1 67 ? -21.366 -6.755 2.305 1.00 92.31 67 GLY A O 1
ATOM 516 N N . LYS A 1 68 ? -22.550 -5.680 3.880 1.00 95.38 68 LYS A N 1
ATOM 517 C CA . LYS A 1 68 ? -22.528 -4.386 3.203 1.00 95.38 68 LYS A CA 1
ATOM 518 C C . LYS A 1 68 ? -21.118 -3.813 3.234 1.00 95.38 68 LYS A C 1
ATOM 520 O O . LYS A 1 68 ? -20.439 -3.806 4.257 1.00 95.38 68 LYS A O 1
ATOM 525 N N . PHE A 1 69 ? -20.708 -3.276 2.094 1.00 95.06 69 PHE A N 1
ATOM 526 C CA . PHE A 1 69 ? -19.416 -2.636 1.913 1.00 95.06 69 PHE A CA 1
ATOM 527 C C . PHE A 1 69 ? -19.245 -1.382 2.789 1.00 95.06 69 PHE A C 1
ATOM 529 O O . PHE A 1 69 ? -20.036 -0.436 2.697 1.00 95.06 69 PHE A O 1
ATOM 536 N N . ILE A 1 70 ? -18.167 -1.357 3.578 1.00 94.56 70 ILE A N 1
ATOM 537 C CA . ILE A 1 70 ? -17.715 -0.188 4.343 1.00 94.56 70 ILE A CA 1
ATOM 538 C C . ILE A 1 70 ? -16.506 0.452 3.652 1.00 94.56 70 ILE A C 1
ATOM 540 O O . ILE A 1 70 ? -16.474 1.669 3.459 1.00 94.56 70 ILE A O 1
ATOM 544 N N . ARG A 1 71 ? -15.493 -0.351 3.300 1.00 94.88 71 ARG A N 1
ATOM 545 C CA . ARG A 1 71 ? -14.236 0.158 2.735 1.00 94.88 71 ARG A CA 1
ATOM 546 C C . ARG A 1 71 ? -13.422 -0.923 2.032 1.00 94.88 71 ARG A C 1
ATOM 548 O O . ARG A 1 71 ? -13.477 -2.082 2.429 1.00 94.88 71 ARG A O 1
ATOM 555 N N . GLN A 1 72 ? -12.603 -0.541 1.056 1.00 95.94 72 GLN A N 1
ATOM 556 C CA . GLN A 1 72 ? -11.525 -1.377 0.526 1.00 95.94 72 GLN A CA 1
ATOM 557 C C . GLN A 1 72 ? -10.202 -0.625 0.573 1.00 95.94 72 GLN A C 1
ATOM 559 O O . GLN A 1 72 ? -10.132 0.556 0.228 1.00 95.94 72 GLN A O 1
ATOM 564 N N . VAL A 1 73 ? -9.145 -1.336 0.958 1.00 96.62 73 VAL A N 1
ATOM 565 C CA . VAL A 1 73 ? -7.766 -0.858 0.846 1.00 96.62 73 VAL A CA 1
ATOM 566 C C . VAL A 1 73 ? -6.920 -1.976 0.263 1.00 96.62 73 VAL A C 1
ATOM 568 O O . VAL A 1 73 ? -7.042 -3.115 0.710 1.00 96.62 73 VAL A O 1
ATOM 571 N N . ALA A 1 74 ? -6.076 -1.691 -0.728 1.00 96.62 74 ALA A N 1
ATOM 572 C CA . ALA A 1 74 ? -5.157 -2.696 -1.255 1.00 96.62 74 ALA A CA 1
ATOM 573 C C . ALA A 1 74 ? -3.826 -2.121 -1.724 1.00 96.62 74 ALA A C 1
ATOM 575 O O . ALA A 1 74 ? -3.767 -1.072 -2.359 1.00 96.62 74 ALA A O 1
ATOM 576 N N . PHE A 1 75 ? -2.762 -2.876 -1.477 1.00 97.06 75 PHE A N 1
ATOM 577 C CA . PHE A 1 75 ? -1.476 -2.687 -2.119 1.00 97.06 75 PHE A CA 1
ATOM 578 C C . PHE A 1 75 ? -1.563 -3.183 -3.561 1.00 97.06 75 PHE A C 1
ATOM 580 O O . PHE A 1 75 ? -1.903 -4.342 -3.802 1.00 97.06 75 PHE A O 1
ATOM 587 N N . CYS A 1 76 ? -1.281 -2.305 -4.515 1.00 96.94 76 CYS A N 1
ATOM 588 C CA . CYS A 1 76 ? -1.362 -2.576 -5.941 1.00 96.94 76 CYS A CA 1
ATOM 589 C C . CYS A 1 76 ? 0.027 -2.488 -6.567 1.00 96.94 76 CYS A C 1
ATOM 591 O O . CYS A 1 76 ? 0.704 -1.470 -6.460 1.00 96.94 76 CYS A O 1
ATOM 593 N N . GLU A 1 77 ? 0.421 -3.539 -7.266 1.00 96.50 77 GLU A N 1
ATOM 594 C CA . GLU A 1 77 ? 1.629 -3.620 -8.069 1.00 96.50 77 GLU A CA 1
ATOM 595 C C . GLU A 1 77 ? 1.248 -3.611 -9.546 1.00 96.50 77 GLU A C 1
ATOM 597 O O . GLU A 1 77 ? 0.357 -4.349 -9.977 1.00 96.50 77 GLU A O 1
ATOM 602 N N . THR A 1 78 ? 1.935 -2.781 -10.323 1.00 96.62 78 THR A N 1
ATOM 603 C CA . THR A 1 78 ? 1.825 -2.785 -11.778 1.00 96.62 78 THR A CA 1
ATOM 604 C C . THR A 1 78 ? 3.204 -2.917 -12.395 1.00 96.62 78 THR A C 1
ATOM 606 O O . THR A 1 78 ? 4.086 -2.122 -12.076 1.00 96.62 78 THR A O 1
ATOM 609 N N . ILE A 1 79 ? 3.383 -3.910 -13.266 1.00 95.75 79 ILE A N 1
ATOM 610 C CA . ILE A 1 79 ? 4.640 -4.147 -13.989 1.00 95.75 79 ILE A CA 1
ATOM 611 C C . ILE A 1 79 ? 4.371 -3.893 -15.461 1.00 95.75 79 ILE A C 1
ATOM 613 O O . ILE A 1 79 ? 3.520 -4.561 -16.056 1.00 95.75 79 ILE A O 1
ATOM 617 N N . ASP A 1 80 ? 5.066 -2.921 -16.030 1.00 93.81 80 ASP A N 1
ATOM 618 C CA . ASP A 1 80 ? 4.915 -2.576 -17.435 1.00 93.81 80 ASP A CA 1
ATOM 619 C C . ASP A 1 80 ? 5.638 -3.567 -18.371 1.00 93.81 80 ASP A C 1
ATOM 621 O O . ASP A 1 80 ? 6.367 -4.446 -17.900 1.00 93.81 80 ASP A O 1
ATOM 625 N N . PRO A 1 81 ? 5.444 -3.465 -19.702 1.00 90.25 81 PRO A N 1
ATOM 626 C CA . PRO A 1 81 ? 6.078 -4.377 -20.656 1.00 90.25 81 PRO A CA 1
ATOM 627 C C . PRO A 1 81 ? 7.616 -4.387 -20.647 1.00 90.25 81 PRO A C 1
ATOM 629 O O . PRO A 1 81 ? 8.199 -5.367 -21.107 1.00 90.25 81 PRO A O 1
ATOM 632 N N . ASP A 1 82 ? 8.266 -3.342 -20.127 1.00 90.00 82 ASP A N 1
ATOM 633 C CA . ASP A 1 82 ? 9.729 -3.263 -20.014 1.00 90.00 82 ASP A CA 1
ATOM 634 C C . ASP A 1 82 ? 10.235 -3.887 -18.698 1.00 90.00 82 ASP A C 1
ATOM 636 O O . ASP A 1 82 ? 11.442 -4.026 -18.488 1.00 90.00 82 ASP A O 1
ATOM 640 N N . GLY A 1 83 ? 9.326 -4.292 -17.803 1.00 90.50 83 GLY A N 1
ATOM 641 C CA . GLY A 1 83 ? 9.653 -4.861 -16.498 1.00 90.50 83 GLY A CA 1
ATOM 642 C C . GLY A 1 83 ? 9.907 -3.816 -15.410 1.00 90.50 83 GLY A C 1
ATOM 643 O O . GLY A 1 83 ? 10.407 -4.174 -14.338 1.00 90.50 83 GLY A O 1
ATOM 644 N N . ASP A 1 84 ? 9.568 -2.550 -15.664 1.00 93.69 84 ASP A N 1
ATOM 645 C CA . ASP A 1 84 ? 9.577 -1.501 -14.650 1.00 93.69 84 ASP A CA 1
ATOM 646 C C . ASP A 1 84 ? 8.273 -1.522 -13.846 1.00 93.69 84 ASP A C 1
ATOM 648 O O . ASP A 1 84 ? 7.187 -1.801 -14.360 1.00 93.69 84 ASP A O 1
ATOM 652 N N . VAL A 1 85 ? 8.389 -1.241 -12.550 1.00 95.75 85 VAL A N 1
ATOM 653 C CA . VAL A 1 85 ? 7.320 -1.474 -11.577 1.00 95.75 85 VAL A CA 1
ATOM 654 C C . VAL A 1 85 ? 6.854 -0.168 -10.974 1.00 95.75 85 VAL A C 1
ATOM 656 O O . VAL A 1 85 ? 7.653 0.726 -10.695 1.00 95.75 85 VAL A O 1
ATOM 659 N N . THR A 1 86 ? 5.558 -0.091 -10.708 1.00 96.12 86 THR A N 1
ATOM 660 C CA . THR A 1 86 ? 4.964 0.915 -9.834 1.00 96.12 86 THR A CA 1
ATOM 661 C C . THR A 1 86 ? 4.188 0.229 -8.725 1.00 96.12 86 THR A C 1
ATOM 663 O O . THR A 1 86 ? 3.554 -0.810 -8.934 1.00 96.12 86 THR A O 1
ATOM 666 N N . TRP A 1 87 ? 4.223 0.835 -7.545 1.00 97.06 87 TRP A N 1
ATOM 667 C CA . TRP A 1 87 ? 3.383 0.451 -6.425 1.00 97.06 87 TRP A CA 1
ATOM 668 C C . TRP A 1 87 ? 2.452 1.599 -6.064 1.00 97.06 87 TRP A C 1
ATOM 670 O O . TRP A 1 87 ? 2.850 2.766 -6.023 1.00 97.06 87 TRP A O 1
ATOM 680 N N . SER A 1 88 ? 1.194 1.255 -5.825 1.00 96.75 88 SER A N 1
ATOM 681 C CA . SER A 1 88 ? 0.123 2.186 -5.489 1.00 96.75 88 SER A CA 1
ATOM 682 C C . SER A 1 88 ? -0.786 1.620 -4.404 1.00 96.75 88 SER A C 1
ATOM 684 O O . SER A 1 88 ? -0.804 0.415 -4.162 1.00 96.75 88 SER A O 1
ATOM 686 N N . ILE A 1 89 ? -1.535 2.492 -3.733 1.00 96.69 89 ILE A N 1
ATOM 687 C CA . ILE A 1 89 ? -2.602 2.089 -2.812 1.00 96.69 89 ILE A CA 1
ATOM 688 C C . ILE A 1 89 ? -3.945 2.301 -3.493 1.00 96.69 89 ILE A C 1
ATOM 690 O O . ILE A 1 89 ? -4.266 3.435 -3.839 1.00 96.69 89 ILE A O 1
ATOM 694 N N . LEU A 1 90 ? -4.729 1.234 -3.630 1.00 96.19 90 LEU A N 1
ATOM 695 C CA . LEU A 1 90 ? -6.168 1.316 -3.857 1.00 96.19 90 LEU A CA 1
ATOM 696 C C . LEU A 1 90 ? -6.846 1.740 -2.5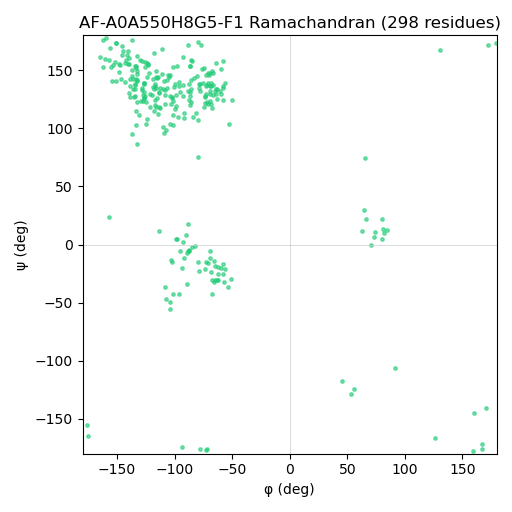52 1.00 96.19 90 LEU A C 1
ATOM 698 O O . LEU A 1 90 ? -6.656 1.086 -1.528 1.00 96.19 90 LEU A O 1
ATOM 702 N N . TRP A 1 91 ? -7.663 2.783 -2.617 1.00 95.00 91 TRP A N 1
ATOM 703 C CA . TRP A 1 91 ? -8.524 3.257 -1.543 1.00 95.00 91 TRP A CA 1
ATOM 704 C C . TRP A 1 91 ? -9.950 3.420 -2.065 1.00 95.00 91 TRP A C 1
ATOM 706 O O . TRP A 1 91 ? -10.184 4.152 -3.022 1.00 95.00 91 TRP A O 1
ATOM 716 N N . GLU A 1 92 ? -10.916 2.754 -1.440 1.00 95.00 92 GLU A N 1
ATOM 717 C CA . GLU A 1 92 ? -12.332 2.872 -1.794 1.00 95.00 92 GLU A CA 1
ATOM 718 C C . GLU A 1 92 ? -13.172 3.061 -0.527 1.00 95.00 92 GLU A C 1
ATOM 720 O O . GLU A 1 92 ? -13.389 2.099 0.215 1.00 95.0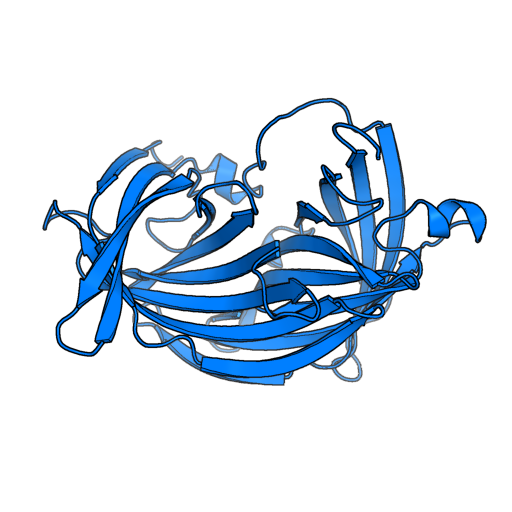0 92 GLU A O 1
ATOM 725 N N . PRO A 1 93 ? -13.628 4.289 -0.233 1.00 91.12 93 PRO A N 1
ATOM 726 C CA . PRO A 1 93 ? -14.507 4.551 0.897 1.00 91.12 93 PRO A CA 1
ATOM 727 C C . PRO A 1 93 ? -15.982 4.333 0.524 1.00 91.12 93 PRO A C 1
ATOM 729 O O . PRO A 1 93 ? -16.367 4.429 -0.640 1.00 91.12 93 PRO A O 1
ATOM 732 N N . SER A 1 94 ? -16.826 4.105 1.531 1.00 89.19 94 SER A N 1
ATOM 733 C CA . SER A 1 94 ? -18.287 4.122 1.410 1.00 89.19 94 SER A CA 1
ATOM 734 C C . SER A 1 94 ? -18.854 5.315 2.198 1.00 89.19 94 SER A C 1
ATOM 736 O O . SER A 1 94 ? -18.669 5.351 3.416 1.00 89.19 94 SER A O 1
ATOM 738 N N . PRO A 1 95 ? -19.533 6.293 1.561 1.00 87.56 95 PRO A N 1
ATOM 739 C CA . PRO A 1 95 ? -19.700 6.475 0.117 1.00 87.56 95 PRO A CA 1
ATOM 740 C C . PRO A 1 95 ? -18.417 6.995 -0.557 1.00 87.56 95 PRO A C 1
ATOM 742 O O . PRO A 1 95 ? -17.637 7.729 0.046 1.00 87.56 95 PRO A O 1
ATOM 745 N N . GLY A 1 96 ? -18.222 6.678 -1.836 1.00 88.62 96 GLY A N 1
ATOM 746 C CA . GLY A 1 96 ? -17.097 7.198 -2.611 1.00 88.62 96 GLY A CA 1
ATOM 747 C C . GLY A 1 96 ? -16.767 6.357 -3.835 1.00 88.62 96 GLY A C 1
ATOM 748 O O . GLY A 1 96 ? -17.466 5.397 -4.153 1.00 88.62 96 GLY A O 1
ATOM 749 N N . LYS A 1 97 ? -15.716 6.761 -4.551 1.00 91.56 97 LYS A N 1
ATOM 750 C CA . LYS A 1 97 ? -15.158 6.012 -5.681 1.00 91.56 97 LYS A CA 1
ATOM 751 C C . LYS A 1 97 ? -13.789 5.473 -5.300 1.00 91.56 97 LYS A C 1
ATOM 753 O O . LYS A 1 97 ? -13.045 6.147 -4.594 1.00 91.56 97 LYS A O 1
ATOM 758 N N . ALA A 1 98 ? -13.456 4.304 -5.835 1.00 94.69 98 ALA A N 1
ATOM 759 C CA . ALA A 1 98 ? -12.109 3.765 -5.775 1.00 94.69 98 ALA A CA 1
ATOM 760 C C . ALA A 1 98 ? -11.101 4.708 -6.449 1.00 94.69 98 ALA A C 1
ATOM 762 O O . ALA A 1 98 ? -11.280 5.100 -7.610 1.00 94.69 98 ALA A O 1
ATOM 763 N N . SER A 1 99 ? -10.020 5.013 -5.742 1.00 95.44 99 SER A N 1
ATOM 764 C CA . SER A 1 99 ? -8.844 5.709 -6.251 1.00 95.44 99 SER A CA 1
ATOM 765 C C . SER A 1 99 ? -7.582 4.880 -6.029 1.00 95.44 99 SER A C 1
ATOM 767 O O . SER A 1 99 ? -7.518 4.041 -5.136 1.00 95.44 99 SER A O 1
ATOM 769 N N . TYR A 1 100 ? -6.569 5.112 -6.854 1.00 96.00 100 TYR A N 1
ATOM 770 C CA . TYR A 1 100 ? -5.222 4.586 -6.700 1.00 96.00 100 TYR A CA 1
ATOM 771 C C . TYR A 1 100 ? -4.286 5.755 -6.478 1.00 96.00 100 TYR A C 1
ATOM 773 O O . TYR A 1 100 ? -4.348 6.729 -7.222 1.00 96.00 100 TYR A O 1
ATOM 781 N N . HIS A 1 101 ? -3.393 5.638 -5.508 1.00 94.94 101 HIS A N 1
ATOM 782 C CA . HIS A 1 101 ? -2.391 6.657 -5.222 1.00 94.94 101 HIS A CA 1
ATOM 783 C C . HIS A 1 101 ? -1.006 6.071 -5.441 1.00 94.94 101 HIS A C 1
ATOM 785 O O . HIS A 1 101 ? -0.659 5.078 -4.798 1.00 94.94 101 HIS A O 1
ATOM 791 N N . PHE A 1 102 ? -0.227 6.651 -6.354 1.00 95.44 102 PHE A N 1
ATOM 792 C CA . PHE A 1 102 ? 1.130 6.182 -6.625 1.00 95.44 102 PHE A CA 1
ATOM 793 C C . PHE A 1 102 ? 2.050 6.487 -5.444 1.00 95.44 102 PHE A C 1
ATOM 795 O O . PHE A 1 102 ? 2.060 7.599 -4.917 1.00 95.44 102 PHE A O 1
ATOM 802 N N . ILE A 1 103 ? 2.812 5.476 -5.033 1.00 93.19 103 ILE A N 1
ATOM 803 C CA . ILE A 1 103 ? 3.690 5.531 -3.865 1.00 93.19 103 ILE A CA 1
ATOM 804 C C . ILE A 1 103 ? 5.141 5.674 -4.320 1.00 93.19 103 ILE A C 1
ATOM 806 O O . ILE A 1 103 ? 5.849 6.565 -3.864 1.00 93.19 103 ILE A O 1
ATOM 810 N N . VAL A 1 104 ? 5.597 4.745 -5.165 1.00 94.06 104 VAL A N 1
ATOM 811 C CA . VAL A 1 104 ? 6.986 4.639 -5.627 1.00 94.06 104 VAL A CA 1
ATOM 812 C C . VAL A 1 104 ? 7.065 3.717 -6.848 1.00 94.06 104 VAL A C 1
ATOM 814 O O . VAL A 1 104 ? 6.158 2.919 -7.091 1.00 94.06 104 VAL A O 1
ATOM 817 N N . GLY A 1 105 ? 8.150 3.808 -7.618 1.00 94.38 105 GLY A N 1
ATOM 818 C CA . GLY A 1 105 ? 8.395 2.951 -8.775 1.00 94.38 105 GLY A CA 1
ATOM 819 C C . GLY A 1 105 ? 9.877 2.726 -9.073 1.00 94.38 105 GLY A C 1
ATOM 820 O O . GLY A 1 105 ? 10.757 3.315 -8.440 1.00 94.38 105 GLY A O 1
ATOM 821 N N . THR A 1 106 ? 10.158 1.845 -10.032 1.00 93.31 106 THR A N 1
ATOM 822 C CA . THR A 1 106 ? 11.508 1.482 -10.491 1.00 93.31 106 THR A CA 1
ATOM 823 C C . THR A 1 106 ? 11.781 1.995 -11.904 1.00 93.31 106 THR A C 1
ATOM 825 O O . THR A 1 106 ? 10.874 2.469 -12.580 1.00 93.31 106 THR A O 1
ATOM 828 N N . GLY A 1 107 ? 13.048 1.934 -12.333 1.00 91.56 107 GLY A N 1
ATOM 829 C CA . GLY A 1 107 ? 13.491 2.373 -13.664 1.00 91.56 107 GLY A CA 1
ATOM 830 C C . GLY A 1 107 ? 12.909 3.720 -14.085 1.00 91.56 107 GLY A C 1
ATOM 831 O O . GLY A 1 107 ? 13.166 4.729 -13.421 1.00 91.56 107 GLY A O 1
ATOM 832 N N . LYS A 1 108 ? 12.120 3.743 -15.164 1.00 91.50 108 LYS A N 1
ATOM 833 C CA . LYS A 1 108 ? 11.507 4.976 -15.688 1.00 91.50 108 LYS A CA 1
ATOM 834 C C . LYS A 1 108 ? 10.407 5.565 -14.795 1.00 91.50 108 LYS A C 1
ATOM 836 O O . LYS A 1 108 ? 10.031 6.712 -15.034 1.00 91.50 108 LYS A O 1
ATOM 841 N N . TRP A 1 109 ? 9.940 4.832 -13.782 1.00 94.25 109 TRP A N 1
ATOM 842 C CA . TRP A 1 109 ? 8.940 5.260 -12.797 1.00 94.25 109 TRP A CA 1
ATOM 843 C C . TRP A 1 109 ? 9.524 5.734 -11.461 1.00 94.25 109 TRP A C 1
ATOM 845 O O . TRP A 1 109 ? 8.775 6.025 -10.528 1.00 94.25 109 TRP A O 1
ATOM 855 N N . LYS A 1 110 ? 10.852 5.810 -11.319 1.00 92.75 110 LYS A N 1
ATOM 856 C CA . LYS A 1 110 ? 11.466 6.375 -10.107 1.00 92.75 110 LYS A CA 1
ATOM 857 C C . LYS A 1 110 ? 10.995 7.812 -9.892 1.00 92.75 110 LYS A C 1
ATOM 859 O O . LYS A 1 110 ? 11.159 8.642 -10.781 1.00 92.75 110 LYS A O 1
ATOM 864 N N . GLY A 1 111 ? 10.436 8.093 -8.716 1.00 92.19 111 GLY A N 1
ATOM 865 C CA . GLY A 1 111 ? 9.830 9.390 -8.402 1.00 92.19 111 GLY A CA 1
ATOM 866 C C . GLY A 1 111 ? 8.409 9.581 -8.941 1.00 92.19 111 GLY A C 1
ATOM 867 O O . GLY A 1 111 ? 7.972 10.719 -9.117 1.00 92.19 111 GLY A O 1
ATOM 868 N N . ILE A 1 112 ? 7.690 8.492 -9.232 1.00 95.31 112 ILE A N 1
ATOM 869 C CA . ILE A 1 112 ? 6.277 8.567 -9.611 1.00 95.31 112 ILE A CA 1
ATOM 870 C C . ILE A 1 112 ? 5.412 9.107 -8.471 1.00 95.31 112 ILE A C 1
ATOM 872 O O . ILE A 1 112 ? 5.511 8.670 -7.327 1.00 95.31 112 ILE A O 1
ATOM 876 N N . ALA A 1 113 ? 4.531 10.037 -8.816 1.00 93.75 113 ALA A N 1
ATOM 877 C CA . ALA A 1 113 ? 3.435 10.506 -7.986 1.00 93.75 113 ALA A CA 1
ATOM 878 C C . ALA A 1 113 ? 2.190 10.726 -8.848 1.00 93.75 113 ALA A C 1
ATOM 880 O O . ALA A 1 113 ? 2.269 10.773 -10.076 1.00 93.75 113 ALA A O 1
ATOM 881 N N . GLY A 1 114 ? 1.041 10.877 -8.197 1.00 93.19 114 GLY A N 1
ATOM 882 C CA . GLY A 1 114 ? -0.239 11.117 -8.853 1.00 93.19 114 GLY A CA 1
ATOM 883 C C . GLY A 1 114 ? -1.298 10.116 -8.419 1.00 93.19 114 GLY A C 1
ATOM 884 O O . GLY A 1 114 ? -1.129 9.389 -7.434 1.00 93.19 114 GLY A O 1
ATOM 885 N N . GLU A 1 115 ? -2.393 10.087 -9.164 1.00 95.12 115 GLU A N 1
ATOM 886 C CA . GLU A 1 115 ? -3.555 9.281 -8.823 1.00 95.12 115 GLU A CA 1
ATOM 887 C C . GLU A 1 115 ? -4.298 8.768 -10.054 1.00 95.12 115 GLU A C 1
ATOM 889 O O . GLU A 1 115 ? -4.283 9.377 -11.125 1.00 95.12 115 GLU A O 1
ATOM 894 N N . ALA A 1 116 ? -4.993 7.650 -9.869 1.00 95.50 116 ALA A N 1
ATOM 895 C CA . ALA A 1 116 ? -6.007 7.161 -10.786 1.00 95.50 116 ALA A CA 1
ATOM 896 C C . ALA A 1 116 ? -7.353 7.091 -10.068 1.00 95.50 116 ALA A C 1
ATOM 898 O O . ALA A 1 116 ? -7.415 6.694 -8.913 1.00 95.50 116 ALA A O 1
ATOM 899 N N . THR A 1 117 ? -8.446 7.421 -10.744 1.00 96.75 117 THR A N 1
ATOM 900 C CA . THR A 1 117 ? -9.807 7.262 -10.216 1.00 96.75 117 THR A CA 1
ATOM 901 C C . THR A 1 117 ? -10.588 6.307 -11.101 1.00 96.75 117 THR A C 1
ATOM 903 O O . THR A 1 117 ? -10.562 6.423 -12.330 1.00 96.75 117 THR A O 1
ATOM 906 N N . ILE A 1 118 ? -11.323 5.384 -10.480 1.00 96.62 118 ILE A N 1
ATOM 907 C CA . ILE A 1 118 ? -12.284 4.545 -11.190 1.00 96.62 118 ILE A CA 1
ATOM 908 C C . ILE A 1 118 ? -13.475 5.399 -11.618 1.00 96.62 118 ILE A C 1
ATOM 910 O O . ILE A 1 118 ? -14.163 6.023 -10.809 1.00 96.62 118 ILE A O 1
ATOM 914 N N . THR A 1 119 ? -13.723 5.440 -12.922 1.00 95.88 119 THR A N 1
ATOM 915 C CA . THR A 1 119 ? -14.789 6.249 -13.525 1.00 95.88 119 THR A CA 1
ATOM 916 C C . THR A 1 119 ? -16.084 5.470 -13.715 1.00 95.88 119 THR A C 1
ATOM 918 O O . THR A 1 119 ? -17.148 6.084 -13.791 1.00 95.88 119 THR A O 1
ATOM 921 N N . GLY A 1 120 ? -16.007 4.141 -13.726 1.00 93.56 120 GLY A N 1
ATOM 922 C CA . GLY A 1 120 ? -17.133 3.228 -13.852 1.00 93.56 120 GLY A CA 1
ATOM 923 C C . GLY A 1 120 ? -16.666 1.775 -13.850 1.00 93.56 120 GLY A C 1
ATOM 924 O O . GLY A 1 120 ? -15.469 1.496 -13.881 1.00 93.56 120 GLY A O 1
ATOM 925 N N . THR A 1 121 ? -17.619 0.847 -13.831 1.00 91.81 121 THR A N 1
ATOM 926 C CA . THR A 1 121 ? -17.341 -0.592 -13.886 1.00 91.81 121 THR A CA 1
ATOM 927 C C . THR A 1 121 ? -18.272 -1.245 -14.890 1.00 91.81 121 THR A C 1
ATOM 929 O O . THR A 1 121 ? -19.488 -1.087 -14.809 1.00 91.81 121 THR A O 1
ATOM 932 N N . GLN A 1 122 ? -17.701 -1.997 -15.827 1.00 90.50 122 GLN A N 1
ATOM 933 C CA . GLN A 1 122 ? -18.457 -2.794 -16.789 1.00 90.50 122 GLN A CA 1
ATOM 934 C C . GLN A 1 122 ? -18.425 -4.274 -16.399 1.00 90.50 122 GLN 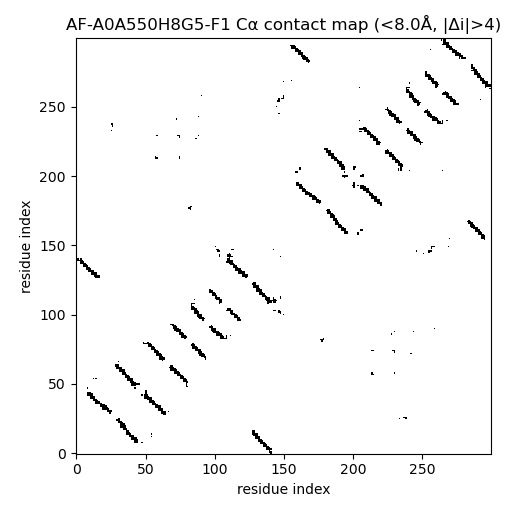A C 1
ATOM 936 O O . GLN A 1 122 ? -17.423 -4.767 -15.876 1.00 90.50 122 GLN A O 1
ATOM 941 N N . ARG A 1 123 ? -19.517 -4.997 -16.668 1.00 87.56 123 ARG A N 1
ATOM 942 C CA . ARG A 1 123 ? -19.560 -6.459 -16.547 1.00 87.56 123 ARG A CA 1
ATOM 943 C C . ARG A 1 123 ? -19.044 -7.086 -17.838 1.00 87.56 123 ARG A C 1
ATOM 945 O O . ARG A 1 123 ? -19.448 -6.688 -18.927 1.00 87.56 123 ARG A O 1
ATOM 952 N N . ARG A 1 124 ? -18.174 -8.079 -17.708 1.00 88.50 124 ARG A N 1
ATOM 953 C CA . ARG A 1 124 ? -17.622 -8.852 -18.821 1.00 88.50 124 ARG A CA 1
ATOM 954 C C . ARG A 1 124 ? -18.455 -10.109 -19.088 1.00 88.50 124 ARG A C 1
ATOM 956 O O . ARG A 1 124 ? -19.195 -10.574 -18.221 1.00 88.50 124 ARG A O 1
ATOM 963 N N . ALA A 1 125 ? -18.293 -10.683 -20.281 1.00 87.62 125 ALA A N 1
ATOM 964 C CA . ALA A 1 125 ? -18.970 -11.918 -20.690 1.00 87.62 125 ALA A CA 1
ATOM 965 C C . ALA A 1 125 ? -18.593 -13.140 -19.827 1.00 87.62 125 ALA A C 1
ATOM 967 O O . ALA A 1 125 ? -19.387 -14.061 -19.685 1.00 87.62 125 ALA A O 1
ATOM 968 N N . ASP A 1 126 ? -17.411 -13.127 -19.208 1.00 84.94 126 ASP A N 1
ATOM 969 C CA . ASP A 1 126 ? -16.920 -14.158 -18.287 1.00 84.94 126 ASP A CA 1
ATOM 970 C C . ASP A 1 126 ? -17.330 -13.912 -16.822 1.00 84.94 126 ASP A C 1
ATOM 972 O O . ASP A 1 126 ? -16.743 -14.485 -15.912 1.00 84.94 126 ASP A O 1
ATOM 976 N N . ASN A 1 127 ? -18.336 -13.062 -16.582 1.00 80.88 127 ASN A N 1
ATOM 977 C CA . ASN A 1 127 ? -18.819 -12.660 -15.253 1.00 80.88 127 ASN A CA 1
ATOM 978 C C . ASN A 1 127 ? -17.800 -11.914 -14.376 1.00 80.88 127 ASN A C 1
ATOM 980 O O . ASN A 1 127 ? -18.070 -11.681 -13.199 1.00 80.88 127 ASN A O 1
ATOM 984 N N . HIS A 1 128 ? -16.675 -11.475 -14.938 1.00 86.81 128 HIS A N 1
ATOM 985 C CA . HIS A 1 128 ? -15.736 -10.598 -14.247 1.00 86.81 128 HIS A CA 1
ATOM 986 C C . HIS A 1 128 ? -16.087 -9.118 -14.433 1.00 86.81 128 HIS A C 1
ATOM 988 O O . HIS A 1 128 ? -16.965 -8.744 -15.219 1.00 86.81 128 HIS A O 1
ATOM 994 N N . THR A 1 129 ? -15.390 -8.257 -13.699 1.00 86.88 129 THR A N 1
ATOM 995 C CA . THR A 1 129 ? -15.534 -6.805 -13.799 1.00 86.88 129 THR A CA 1
ATOM 996 C C . THR A 1 129 ? -14.401 -6.195 -14.613 1.00 86.88 129 THR A C 1
ATOM 998 O O . THR A 1 129 ? -13.295 -6.729 -14.712 1.00 86.88 129 THR A O 1
ATOM 1001 N N . MET A 1 130 ? -14.700 -5.059 -15.229 1.00 92.94 130 MET A N 1
ATOM 1002 C CA . MET A 1 130 ? -13.751 -4.249 -15.976 1.00 92.94 130 MET A CA 1
ATOM 1003 C C . MET A 1 130 ? -13.907 -2.790 -15.539 1.00 92.94 130 MET A C 1
ATOM 1005 O O . MET A 1 130 ? -14.718 -2.058 -16.119 1.00 92.94 130 MET A O 1
ATOM 1009 N N . PRO A 1 131 ? -13.211 -2.372 -14.468 1.00 94.25 131 PRO A N 1
ATOM 1010 C CA . PRO A 1 131 ? -13.194 -0.980 -14.047 1.00 94.25 131 PRO A CA 1
ATOM 1011 C C . PRO A 1 131 ? -12.534 -0.109 -15.117 1.00 94.25 131 PRO A C 1
ATOM 1013 O O . PRO A 1 131 ? -11.428 -0.415 -15.570 1.00 94.25 131 PRO A O 1
ATOM 1016 N N . SER A 1 132 ? -13.200 0.973 -15.508 1.00 97.12 132 SER A N 1
ATOM 1017 C CA . SER A 1 132 ? -12.593 2.034 -16.305 1.00 97.12 132 SER A CA 1
ATOM 1018 C C . SER A 1 132 ? -11.887 3.022 -15.386 1.00 97.12 132 SER A C 1
ATOM 1020 O O . SER A 1 132 ? -12.395 3.343 -14.309 1.00 97.12 132 SER A O 1
ATOM 1022 N N . TYR A 1 133 ? -10.733 3.532 -15.803 1.00 97.19 133 TYR A N 1
ATOM 1023 C CA . TYR A 1 133 ? -9.956 4.494 -15.027 1.00 97.19 133 TYR A CA 1
ATOM 1024 C C . TYR A 1 133 ? -9.637 5.752 -15.830 1.00 97.19 133 TYR A C 1
ATOM 1026 O O . TYR A 1 133 ? -9.600 5.748 -17.061 1.00 97.19 133 TYR A O 1
ATOM 1034 N N . LYS A 1 134 ? -9.373 6.830 -15.096 1.00 97.50 134 LYS A N 1
ATOM 1035 C CA . LYS A 1 134 ? -8.602 7.985 -15.560 1.00 97.50 134 LYS A CA 1
ATOM 1036 C C . LYS A 1 134 ? -7.489 8.235 -14.562 1.00 97.50 134 LYS A C 1
ATOM 1038 O O . LYS A 1 134 ? -7.739 8.131 -13.364 1.00 97.50 134 LYS A O 1
ATOM 1043 N N . MET A 1 135 ? -6.295 8.547 -15.037 1.00 96.12 135 MET A N 1
ATOM 1044 C CA . MET A 1 135 ? -5.141 8.803 -14.190 1.00 96.12 135 MET A CA 1
ATOM 1045 C C . MET A 1 135 ? -4.350 10.011 -14.656 1.00 96.12 135 MET A C 1
ATOM 1047 O O . MET A 1 135 ? -4.273 10.285 -15.850 1.00 96.12 135 MET A O 1
ATOM 1051 N N . ASN A 1 136 ? -3.717 10.663 -13.690 1.00 95.75 136 ASN A N 1
ATOM 1052 C CA . ASN A 1 136 ? -2.721 11.700 -13.897 1.00 95.75 136 ASN A CA 1
ATOM 1053 C C . ASN A 1 136 ? -1.495 11.332 -13.074 1.00 95.75 136 ASN A C 1
ATOM 1055 O O . ASN A 1 136 ? -1.618 10.964 -11.902 1.00 95.75 136 ASN A O 1
ATOM 1059 N N . TRP A 1 137 ? -0.317 11.437 -13.673 1.00 94.75 137 TRP A N 1
ATOM 1060 C CA . TRP A 1 137 ? 0.933 11.107 -13.008 1.00 94.75 137 TRP A CA 1
ATOM 1061 C C . TRP A 1 137 ? 2.031 12.095 -13.367 1.00 94.75 137 TRP A C 1
ATOM 1063 O O . TRP A 1 137 ? 2.034 12.722 -14.427 1.00 94.75 137 TRP A O 1
ATOM 1073 N N . GLU A 1 138 ? 3.000 12.199 -12.471 1.00 94.31 138 GLU A N 1
ATOM 1074 C CA . GLU A 1 138 ? 4.253 12.890 -12.709 1.00 94.31 138 GLU A CA 1
ATOM 1075 C C . GLU A 1 138 ? 5.431 12.049 -12.230 1.00 94.31 138 GLU A C 1
ATOM 1077 O O . GLU A 1 138 ? 5.307 11.218 -11.335 1.00 94.31 138 GLU A O 1
ATOM 1082 N N . ILE A 1 139 ? 6.580 12.287 -12.844 1.00 93.88 139 ILE A N 1
ATOM 1083 C CA . ILE A 1 139 ? 7.882 11.795 -12.433 1.00 93.88 139 ILE A CA 1
ATOM 1084 C C . ILE A 1 139 ? 8.695 13.007 -12.030 1.00 93.88 139 ILE A C 1
ATOM 1086 O O . ILE A 1 139 ? 9.052 13.827 -12.878 1.00 93.88 139 ILE A O 1
ATOM 1090 N N . ASP A 1 140 ? 8.995 13.098 -10.743 1.00 91.00 140 ASP A N 1
ATOM 1091 C CA . ASP A 1 140 ? 9.904 14.092 -10.189 1.00 91.00 140 ASP A CA 1
ATOM 1092 C C . ASP A 1 140 ? 10.949 13.351 -9.346 1.00 91.00 140 ASP A C 1
ATOM 1094 O O . ASP A 1 140 ? 10.570 12.630 -8.422 1.00 91.00 140 ASP A O 1
ATOM 1098 N N . PRO A 1 141 ? 12.259 13.504 -9.613 1.00 87.19 141 PRO A N 1
ATOM 1099 C CA . PRO A 1 141 ? 13.299 12.894 -8.787 1.00 87.19 141 PRO A CA 1
ATOM 1100 C C . PRO A 1 141 ? 13.144 13.176 -7.286 1.00 87.19 141 PRO A C 1
ATOM 1102 O O . PRO A 1 141 ? 13.501 12.329 -6.474 1.00 87.19 141 PRO A O 1
ATOM 1105 N N . LYS A 1 142 ? 12.558 14.318 -6.902 1.00 86.06 142 LYS A N 1
ATOM 1106 C CA . LYS A 1 142 ? 12.286 14.653 -5.494 1.00 86.06 142 LYS A CA 1
ATOM 1107 C C . LYS A 1 142 ? 11.271 13.715 -4.845 1.00 86.06 142 LYS A C 1
ATOM 1109 O O . LYS A 1 142 ? 11.356 13.456 -3.649 1.00 86.06 142 LYS A O 1
ATOM 1114 N N . ASN A 1 143 ? 10.330 13.183 -5.622 1.00 86.00 143 ASN A N 1
ATOM 1115 C CA . ASN A 1 143 ? 9.346 12.223 -5.131 1.00 86.00 143 ASN A CA 1
ATOM 1116 C C . ASN A 1 143 ? 9.975 10.851 -4.862 1.00 86.00 143 ASN A C 1
ATOM 1118 O O . ASN A 1 143 ? 9.366 10.042 -4.182 1.00 86.00 143 ASN A O 1
ATOM 1122 N N . ASP A 1 144 ? 11.187 10.572 -5.355 1.00 84.00 144 ASP A N 1
ATOM 1123 C CA . ASP A 1 144 ? 11.902 9.341 -5.008 1.00 84.00 144 ASP A CA 1
ATOM 1124 C C . ASP A 1 144 ? 12.451 9.403 -3.567 1.00 84.00 144 ASP A C 1
ATOM 1126 O O . ASP A 1 144 ? 12.687 8.381 -2.934 1.00 84.00 144 ASP A O 1
ATOM 1130 N N . GLU A 1 145 ? 12.626 10.591 -2.993 1.00 81.75 145 GLU A N 1
ATOM 1131 C CA . GLU A 1 145 ? 13.138 10.760 -1.625 1.00 81.75 145 GLU A CA 1
ATOM 1132 C C . GLU A 1 145 ? 12.031 10.761 -0.561 1.00 81.75 145 GLU A C 1
ATOM 1134 O O . GLU A 1 145 ? 12.310 10.753 0.637 1.00 81.75 145 GLU A O 1
ATOM 1139 N N . THR A 1 146 ? 10.767 10.758 -0.981 1.00 80.75 146 THR A N 1
ATOM 1140 C CA . THR A 1 146 ? 9.607 10.811 -0.092 1.00 80.75 146 THR A CA 1
ATOM 1141 C C . THR A 1 146 ? 8.529 9.829 -0.547 1.00 80.75 146 THR A C 1
ATOM 1143 O O . THR A 1 146 ? 8.657 9.164 -1.566 1.00 80.75 146 THR A O 1
ATOM 1146 N N . VAL A 1 147 ? 7.448 9.723 0.218 1.00 78.19 147 VAL A N 1
ATOM 1147 C CA . VAL A 1 147 ? 6.202 9.127 -0.273 1.00 78.19 147 VAL A CA 1
ATOM 1148 C C . VAL A 1 147 ? 5.279 10.291 -0.629 1.00 78.19 147 VAL A C 1
ATOM 1150 O O . VAL A 1 147 ? 5.200 11.231 0.160 1.00 78.19 147 VAL A O 1
ATOM 1153 N N . PRO A 1 148 ? 4.571 10.314 -1.765 1.00 77.12 148 PRO A N 1
ATOM 1154 C CA . PRO A 1 148 ? 3.608 11.377 -2.045 1.00 77.12 148 PRO A CA 1
ATOM 1155 C C . PRO A 1 148 ? 2.553 11.496 -0.931 1.00 77.12 148 PRO A C 1
ATOM 1157 O O . PRO A 1 148 ? 2.117 10.505 -0.354 1.00 77.12 148 PRO A O 1
ATOM 1160 N N . ALA A 1 149 ? 2.193 12.722 -0.539 1.00 64.62 149 ALA A N 1
ATOM 1161 C CA . ALA A 1 149 ? 1.182 12.925 0.502 1.00 64.62 149 ALA A CA 1
ATOM 1162 C C . ALA A 1 149 ? -0.219 12.600 -0.030 1.00 64.62 149 ALA A C 1
ATOM 1164 O O . ALA A 1 149 ? -0.576 13.060 -1.112 1.00 64.62 149 ALA A O 1
ATOM 1165 N N . PHE A 1 150 ? -1.023 11.896 0.767 1.00 68.56 150 PHE A N 1
ATOM 1166 C CA . PHE A 1 150 ? -2.456 11.772 0.519 1.00 68.56 150 PHE A CA 1
ATOM 1167 C C . PHE A 1 150 ? -3.122 13.108 0.895 1.00 68.56 150 PHE A C 1
ATOM 1169 O O . PHE A 1 150 ? -2.985 13.543 2.042 1.00 68.56 150 PHE A O 1
ATOM 1176 N N . PRO A 1 151 ? -3.775 13.822 -0.041 1.00 63.09 151 PRO A N 1
ATOM 1177 C CA . PRO A 1 151 ? -4.430 15.091 0.267 1.00 63.09 151 PRO A CA 1
ATOM 1178 C C . PRO A 1 151 ? -5.603 14.917 1.261 1.00 63.09 151 PRO A C 1
ATOM 1180 O O . PRO A 1 151 ? -6.197 13.836 1.339 1.00 63.09 151 PRO A O 1
ATOM 1183 N N . PRO A 1 152 ? -5.986 15.976 2.006 1.00 55.16 152 PRO A N 1
ATOM 1184 C CA . PRO A 1 152 ? -5.401 17.323 2.038 1.00 55.16 152 PRO A CA 1
ATOM 1185 C C . PRO A 1 152 ? -4.200 17.461 2.994 1.00 55.16 152 PRO A C 1
ATOM 1187 O O . PRO A 1 152 ? -4.050 16.718 3.958 1.00 55.16 152 PRO A O 1
ATOM 1190 N N . LYS A 1 153 ? -3.358 18.474 2.749 1.00 61.28 153 LYS A N 1
ATOM 1191 C CA . LYS A 1 153 ? -2.226 18.842 3.618 1.00 61.28 153 LYS A CA 1
ATOM 1192 C C . LYS A 1 153 ? -2.666 19.794 4.737 1.00 61.28 153 LYS A C 1
ATOM 1194 O O . LYS A 1 153 ? -3.599 20.574 4.571 1.00 61.28 153 LYS A O 1
ATOM 1199 N N . GLY A 1 154 ? -1.950 19.785 5.856 1.00 68.94 154 GLY A N 1
ATOM 1200 C CA . GLY A 1 154 ? -1.970 20.841 6.873 1.00 68.94 154 GLY A CA 1
ATOM 1201 C C . GLY A 1 154 ? -1.287 20.380 8.164 1.00 68.94 154 GLY A C 1
ATOM 1202 O O . GLY A 1 154 ? -0.710 19.294 8.171 1.00 68.94 154 GLY A O 1
ATOM 1203 N N . PRO A 1 155 ? -1.298 21.197 9.230 1.00 80.88 155 PRO A N 1
ATOM 1204 C CA . PRO A 1 155 ? -0.483 20.930 10.410 1.00 80.88 155 PRO A CA 1
ATOM 1205 C C . PRO A 1 155 ? -0.958 19.671 11.140 1.00 80.88 155 PRO A C 1
ATOM 1207 O O . PRO A 1 155 ? -2.161 19.465 11.316 1.00 80.88 155 PRO A O 1
ATOM 1210 N N . TYR A 1 156 ? -0.006 18.844 11.568 1.00 86.38 156 TYR A N 1
ATOM 1211 C CA . TYR A 1 156 ? -0.265 17.730 12.474 1.00 86.38 156 TYR A CA 1
ATOM 1212 C C . TYR A 1 156 ? -0.398 18.259 13.900 1.00 86.38 156 TYR A C 1
ATOM 1214 O O . TYR A 1 156 ? 0.388 19.104 14.328 1.00 86.38 156 TYR A O 1
ATOM 1222 N N . THR A 1 157 ? -1.409 17.782 14.617 1.00 87.56 157 THR A N 1
ATOM 1223 C CA . THR A 1 157 ? -1.741 18.244 15.972 1.00 87.56 157 THR A CA 1
ATOM 1224 C C . THR A 1 157 ? -1.291 17.270 17.051 1.00 87.56 157 THR A C 1
ATOM 1226 O O . THR A 1 157 ? -1.240 17.643 18.218 1.00 87.56 157 THR A O 1
ATOM 1229 N N . ASN A 1 158 ? -0.932 16.047 16.665 1.00 90.00 158 ASN A N 1
ATOM 1230 C CA . ASN A 1 158 ? -0.511 14.987 17.564 1.00 90.00 158 ASN A CA 1
ATOM 1231 C C . ASN A 1 158 ? 0.827 14.388 17.124 1.00 90.00 158 ASN A C 1
ATOM 1233 O O . ASN A 1 158 ? 1.220 14.473 15.955 1.00 90.00 158 ASN A O 1
ATOM 1237 N N . HIS A 1 159 ? 1.517 13.769 18.079 1.00 90.25 159 HIS A N 1
ATOM 1238 C CA . HIS A 1 159 ? 2.807 13.127 17.875 1.00 90.25 159 HIS A CA 1
ATOM 1239 C C . HIS A 1 159 ? 3.028 12.013 18.902 1.00 90.25 159 HIS A C 1
ATOM 1241 O O . HIS A 1 159 ? 2.714 12.181 20.081 1.00 90.25 159 HIS A O 1
ATOM 1247 N N . ALA A 1 160 ? 3.621 10.903 18.465 1.00 89.62 160 ALA A N 1
ATOM 1248 C CA . ALA A 1 160 ? 4.028 9.806 19.330 1.00 89.62 160 ALA A CA 1
ATOM 1249 C C . ALA A 1 160 ? 5.192 9.026 18.719 1.00 89.62 160 ALA A C 1
ATOM 1251 O O . ALA A 1 160 ? 5.338 8.936 17.496 1.00 89.62 160 ALA A O 1
ATOM 1252 N N . THR A 1 161 ? 5.972 8.392 19.592 1.00 90.19 161 THR A N 1
ATOM 1253 C CA . THR A 1 161 ? 6.913 7.345 19.204 1.00 90.19 161 THR A CA 1
ATOM 1254 C C . THR A 1 161 ? 6.368 5.980 19.601 1.00 90.19 161 THR A C 1
ATOM 1256 O O . THR A 1 161 ? 5.687 5.828 20.620 1.00 90.19 161 THR A O 1
ATOM 1259 N N . SER A 1 162 ? 6.629 4.985 18.758 1.00 88.94 162 SER A N 1
ATOM 1260 C CA . SER A 1 162 ? 6.125 3.625 18.936 1.00 88.94 162 SER A CA 1
ATOM 1261 C C . SER A 1 162 ? 7.207 2.596 18.656 1.00 88.94 162 SER A C 1
ATOM 1263 O O . SER A 1 162 ? 7.991 2.724 17.709 1.00 88.94 162 SER A O 1
ATOM 1265 N N . LEU A 1 163 ? 7.191 1.539 19.456 1.00 89.25 163 LEU A N 1
ATOM 1266 C CA . LEU A 1 163 ? 7.900 0.296 19.220 1.00 89.25 163 LEU A CA 1
ATOM 1267 C C . LEU A 1 163 ? 7.021 -0.632 18.395 1.00 89.25 163 LEU A C 1
ATOM 1269 O O . LEU A 1 163 ? 5.848 -0.826 18.699 1.00 89.25 163 LEU A O 1
ATOM 1273 N N . SER A 1 164 ? 7.600 -1.206 17.351 1.00 87.94 164 SER A N 1
ATOM 1274 C CA . SER A 1 164 ? 6.937 -2.176 16.490 1.00 87.94 164 SER A CA 1
ATOM 1275 C C . SER A 1 164 ? 7.662 -3.507 16.597 1.00 87.94 164 SER A C 1
ATOM 1277 O O . SER A 1 164 ? 8.849 -3.588 16.273 1.00 87.94 164 SER A O 1
ATOM 1279 N N . PHE A 1 165 ? 6.951 -4.525 17.072 1.00 87.50 165 PHE A N 1
ATOM 1280 C CA . PHE A 1 165 ? 7.427 -5.894 17.222 1.00 87.50 165 PHE A CA 1
ATOM 1281 C C . PHE A 1 165 ? 6.826 -6.725 16.101 1.00 87.50 165 PHE A C 1
ATOM 1283 O O . PHE A 1 165 ? 5.647 -7.059 16.161 1.00 87.50 165 PHE A O 1
ATOM 1290 N N . HIS A 1 166 ? 7.615 -7.051 15.085 1.00 85.44 166 HIS A N 1
ATOM 1291 C CA . HIS A 1 166 ? 7.139 -7.845 13.957 1.00 85.44 166 HIS A CA 1
ATOM 1292 C C . HIS A 1 166 ? 7.746 -9.246 13.970 1.00 85.44 166 HIS A C 1
ATOM 1294 O O . HIS A 1 166 ? 8.930 -9.417 14.270 1.00 85.44 166 HIS A O 1
ATOM 1300 N N . GLY A 1 167 ? 6.919 -10.231 13.621 1.00 84.19 167 GLY A N 1
ATOM 1301 C CA . GLY A 1 167 ? 7.329 -11.599 13.332 1.00 84.19 167 GLY A CA 1
ATOM 1302 C C . GLY A 1 167 ? 8.071 -11.732 12.005 1.00 84.19 167 GLY A C 1
ATOM 1303 O O . GLY A 1 167 ? 8.320 -10.746 11.314 1.00 84.19 167 GLY A O 1
ATOM 1304 N N . ALA A 1 168 ? 8.397 -12.965 11.628 1.00 82.69 168 ALA A N 1
ATOM 1305 C CA . ALA A 1 168 ? 8.996 -13.264 10.333 1.00 82.69 168 ALA A CA 1
ATOM 1306 C C . ALA A 1 168 ? 8.095 -12.846 9.155 1.00 82.69 168 ALA A C 1
ATOM 1308 O O . ALA A 1 168 ? 6.864 -12.871 9.248 1.00 82.69 168 ALA A O 1
ATOM 1309 N N . HIS A 1 169 ? 8.718 -12.509 8.023 1.00 85.81 169 HIS A N 1
ATOM 1310 C CA . HIS A 1 169 ? 7.992 -12.334 6.765 1.00 85.81 169 HIS A CA 1
ATOM 1311 C C . HIS A 1 169 ? 7.571 -13.701 6.222 1.00 85.81 169 HIS A C 1
ATOM 1313 O O . HIS A 1 169 ? 8.405 -14.576 5.994 1.00 85.81 169 HIS A O 1
ATOM 1319 N N . VAL A 1 170 ? 6.286 -13.863 5.931 1.00 90.38 170 VAL A N 1
ATOM 1320 C CA . VAL A 1 170 ? 5.748 -15.043 5.257 1.00 90.38 170 VAL A CA 1
ATOM 1321 C C . VAL A 1 170 ? 5.734 -14.776 3.759 1.00 90.38 170 VAL A C 1
ATOM 1323 O O . VAL A 1 170 ? 5.004 -13.907 3.286 1.00 90.38 170 VAL A O 1
ATOM 1326 N N . THR A 1 171 ? 6.554 -15.511 3.006 1.00 92.31 171 THR A N 1
ATOM 1327 C CA . THR A 1 171 ? 6.598 -15.397 1.541 1.00 92.31 171 THR A CA 1
ATOM 1328 C C . THR A 1 171 ? 5.352 -16.013 0.919 1.00 92.31 171 THR A C 1
ATOM 1330 O O . THR A 1 171 ? 5.015 -17.163 1.190 1.00 92.31 171 THR A O 1
ATOM 1333 N N . GLU A 1 172 ? 4.699 -15.256 0.045 1.00 89.75 172 GLU A N 1
ATOM 1334 C CA . GLU A 1 172 ? 3.489 -15.677 -0.665 1.00 89.75 172 GLU A CA 1
ATOM 1335 C C . GLU A 1 172 ? 3.759 -15.934 -2.140 1.00 89.75 172 GLU A C 1
ATOM 1337 O O . GLU A 1 172 ? 3.182 -16.841 -2.736 1.00 89.75 172 GLU A O 1
ATOM 1342 N N . ASN A 1 173 ? 4.633 -15.126 -2.739 1.00 91.38 173 ASN A N 1
ATOM 1343 C CA . ASN A 1 173 ? 5.019 -15.262 -4.132 1.00 91.38 173 ASN A CA 1
ATOM 1344 C C . ASN A 1 173 ? 6.406 -14.657 -4.368 1.00 91.38 173 ASN A C 1
ATOM 1346 O O . ASN A 1 173 ? 6.811 -13.717 -3.683 1.00 91.38 173 ASN A O 1
ATOM 1350 N N . ILE A 1 174 ? 7.111 -15.167 -5.372 1.00 94.50 174 ILE A N 1
ATOM 1351 C CA . ILE A 1 174 ? 8.400 -14.648 -5.821 1.00 94.50 174 ILE A CA 1
ATOM 1352 C C . ILE A 1 174 ? 8.290 -14.365 -7.316 1.00 94.50 174 ILE A C 1
ATOM 1354 O O . ILE A 1 174 ? 7.886 -15.230 -8.090 1.00 94.50 174 ILE A O 1
ATOM 1358 N N . LYS A 1 175 ? 8.659 -13.150 -7.722 1.00 93.69 175 LYS A N 1
ATOM 1359 C CA . LYS A 1 175 ? 8.724 -12.743 -9.127 1.00 93.69 175 LYS A CA 1
ATOM 1360 C C . LYS A 1 175 ? 10.135 -12.290 -9.449 1.00 93.69 175 LYS A C 1
ATOM 1362 O O . LYS A 1 175 ? 10.683 -11.441 -8.750 1.00 93.69 175 LYS A O 1
ATOM 1367 N N . GLU A 1 176 ? 10.701 -12.821 -10.519 1.00 93.50 176 GLU A N 1
ATOM 1368 C CA . GLU A 1 176 ? 11.953 -12.329 -11.083 1.00 93.50 176 GLU A CA 1
ATOM 1369 C C . GLU A 1 176 ? 11.632 -11.497 -12.318 1.00 93.50 176 GLU A C 1
ATOM 1371 O O . GLU A 1 176 ? 10.894 -11.929 -13.203 1.00 93.50 176 GLU A O 1
ATOM 1376 N N . LEU A 1 177 ? 12.133 -10.266 -12.336 1.00 90.38 177 LEU A N 1
ATOM 1377 C CA . LEU A 1 177 ? 11.879 -9.313 -13.404 1.00 90.38 177 LEU A CA 1
ATOM 1378 C C . LEU A 1 177 ? 13.037 -9.311 -14.394 1.00 90.38 177 LEU A C 1
ATOM 1380 O O . LEU A 1 177 ? 14.189 -9.537 -14.022 1.00 90.38 177 LEU A O 1
ATOM 1384 N N . ALA A 1 178 ? 12.747 -8.945 -15.643 1.00 86.31 178 ALA A N 1
ATOM 1385 C CA . ALA A 1 178 ? 13.762 -8.781 -16.685 1.00 86.31 178 ALA A CA 1
ATOM 1386 C C . ALA A 1 178 ? 14.851 -7.755 -16.307 1.00 86.31 178 ALA A C 1
ATOM 1388 O O . ALA A 1 178 ? 15.988 -7.861 -16.755 1.00 86.31 178 ALA A O 1
ATOM 1389 N N . SER A 1 179 ? 14.526 -6.802 -15.427 1.00 83.56 179 SER A N 1
ATOM 1390 C CA . SER A 1 179 ? 15.467 -5.834 -14.852 1.00 83.56 179 SER A CA 1
ATOM 1391 C C . SER A 1 179 ? 16.490 -6.443 -13.879 1.00 83.56 179 SER A C 1
ATOM 1393 O O . SER A 1 179 ? 17.372 -5.733 -13.397 1.00 83.56 179 SER A O 1
ATOM 1395 N N . GLY A 1 180 ? 16.380 -7.736 -13.551 1.00 89.06 180 GLY A N 1
ATOM 1396 C CA . GLY A 1 180 ? 17.205 -8.418 -12.549 1.00 89.06 180 GLY A CA 1
ATOM 1397 C C . GLY A 1 180 ? 16.754 -8.174 -11.105 1.00 89.06 180 GLY A C 1
ATOM 1398 O O . GLY A 1 180 ? 17.424 -8.603 -10.162 1.00 89.06 180 GLY A O 1
ATOM 1399 N N . LEU A 1 181 ? 15.629 -7.477 -10.910 1.00 92.88 181 LEU A N 1
ATOM 1400 C CA . LEU A 1 181 ? 14.994 -7.349 -9.604 1.00 92.88 181 LEU A CA 1
ATOM 1401 C C . LEU A 1 181 ? 14.214 -8.618 -9.268 1.00 92.88 181 LEU A C 1
ATOM 1403 O O . LEU A 1 181 ? 13.482 -9.152 -10.099 1.00 92.88 181 LEU A O 1
ATOM 1407 N N . ARG A 1 182 ? 14.315 -9.049 -8.013 1.00 95.44 182 ARG A N 1
ATOM 1408 C CA . ARG A 1 182 ? 13.465 -10.093 -7.443 1.00 95.44 182 ARG A CA 1
ATOM 1409 C C . ARG A 1 182 ? 12.499 -9.462 -6.449 1.00 95.44 182 ARG A C 1
ATOM 1411 O O . ARG A 1 182 ? 12.918 -8.834 -5.477 1.00 95.44 182 ARG A O 1
ATOM 1418 N N . LEU A 1 183 ? 11.209 -9.631 -6.702 1.00 95.50 183 LEU A N 1
ATOM 1419 C CA . LEU A 1 183 ? 10.119 -9.168 -5.858 1.00 95.50 183 LEU A CA 1
ATOM 1420 C C . LEU A 1 183 ? 9.603 -10.335 -5.025 1.00 95.50 183 LEU A C 1
ATOM 1422 O O . LEU A 1 183 ? 9.095 -11.313 -5.572 1.00 95.50 183 LEU A O 1
ATOM 1426 N N . ILE A 1 184 ? 9.730 -10.235 -3.706 1.00 94.75 184 ILE A N 1
ATOM 1427 C CA . ILE A 1 184 ? 9.168 -11.212 -2.772 1.00 94.75 184 ILE A CA 1
ATOM 1428 C C . ILE A 1 184 ? 7.897 -10.610 -2.193 1.00 94.75 184 ILE A C 1
ATOM 1430 O O . ILE A 1 184 ? 7.974 -9.742 -1.323 1.00 94.75 184 ILE A O 1
ATOM 1434 N N . VAL A 1 185 ? 6.741 -11.060 -2.678 1.00 93.75 185 VAL A N 1
ATOM 1435 C CA . VAL A 1 185 ? 5.442 -10.701 -2.103 1.00 93.75 185 VAL A CA 1
ATOM 1436 C C . VAL A 1 185 ? 5.318 -11.424 -0.774 1.00 93.75 185 VAL A C 1
ATOM 1438 O O . VAL A 1 185 ? 5.459 -12.649 -0.720 1.00 93.75 185 VAL A O 1
ATOM 1441 N N . ASN A 1 186 ? 5.103 -10.674 0.299 1.00 92.81 186 ASN A N 1
ATOM 1442 C CA . ASN A 1 186 ? 5.071 -11.233 1.638 1.00 92.81 186 ASN A CA 1
ATOM 1443 C C . ASN A 1 186 ? 4.076 -10.522 2.550 1.00 92.81 186 ASN A C 1
ATOM 1445 O O . ASN A 1 186 ? 3.622 -9.406 2.274 1.00 92.81 186 ASN A O 1
ATOM 1449 N N . THR A 1 187 ? 3.755 -11.210 3.642 1.00 92.50 187 THR A N 1
ATOM 1450 C CA . THR A 1 187 ? 3.002 -10.652 4.759 1.00 92.50 187 THR A CA 1
ATOM 1451 C C . THR A 1 187 ? 3.769 -10.768 6.061 1.00 92.50 187 THR A C 1
ATOM 1453 O O . THR A 1 187 ? 4.641 -11.624 6.210 1.00 92.50 187 THR A O 1
ATOM 1456 N N . GLN A 1 188 ? 3.459 -9.893 7.009 1.00 90.50 188 GLN A N 1
ATOM 1457 C CA . GLN A 1 188 ? 4.102 -9.868 8.315 1.00 90.50 188 GLN A CA 1
ATOM 1458 C C . GLN A 1 188 ? 3.069 -9.498 9.377 1.00 90.50 188 GLN A C 1
ATOM 1460 O O . GLN A 1 188 ? 2.201 -8.664 9.148 1.00 90.50 188 GLN A O 1
ATOM 1465 N N . LEU A 1 189 ? 3.129 -10.155 10.531 1.00 90.56 189 LEU A N 1
ATOM 1466 C CA . LEU A 1 189 ? 2.288 -9.825 11.679 1.00 90.56 189 LEU A CA 1
ATOM 1467 C C . LEU A 1 189 ? 3.136 -9.142 12.737 1.00 90.56 189 LEU A C 1
ATOM 1469 O O . LEU A 1 189 ? 4.271 -9.558 12.976 1.00 90.56 189 LEU A O 1
ATOM 1473 N N . GLY A 1 190 ? 2.571 -8.144 13.401 1.00 90.88 190 GLY A N 1
ATOM 1474 C CA . GLY A 1 190 ? 3.245 -7.462 14.488 1.00 90.88 190 GLY A CA 1
ATOM 1475 C C . GLY A 1 190 ? 2.308 -6.898 15.542 1.00 90.88 190 GLY A C 1
ATOM 1476 O O . GLY A 1 190 ? 1.085 -6.930 15.411 1.00 90.88 190 GLY A O 1
ATOM 1477 N N . VAL A 1 191 ? 2.915 -6.387 16.605 1.00 91.69 191 VAL A N 1
ATOM 1478 C CA . VAL A 1 191 ? 2.252 -5.632 17.666 1.00 91.69 191 VAL A CA 1
ATOM 1479 C C . VAL A 1 191 ? 2.978 -4.309 17.838 1.00 91.69 191 VAL A C 1
ATOM 1481 O O . VAL A 1 191 ? 4.209 -4.243 17.815 1.00 91.69 191 VAL A O 1
ATOM 1484 N N . LEU A 1 192 ? 2.197 -3.255 18.011 1.00 90.50 192 LEU A N 1
ATOM 1485 C CA . LEU A 1 192 ? 2.655 -1.884 18.106 1.00 90.50 192 LEU A CA 1
ATOM 1486 C C . LEU A 1 192 ? 2.373 -1.371 19.514 1.00 90.50 192 LEU A C 1
ATOM 1488 O O . LEU A 1 192 ? 1.270 -1.528 20.039 1.00 90.50 192 LEU A O 1
ATOM 1492 N N . VAL A 1 193 ? 3.380 -0.785 20.149 1.00 88.19 193 VAL A N 1
ATOM 1493 C CA . VAL A 1 193 ? 3.293 -0.284 21.522 1.00 88.19 193 VAL A CA 1
ATOM 1494 C C . VAL A 1 193 ? 3.873 1.118 21.552 1.00 88.19 193 VAL A C 1
ATOM 1496 O O . VAL A 1 193 ? 5.026 1.321 21.175 1.00 88.19 193 VAL A O 1
ATOM 1499 N N . GLY A 1 194 ? 3.089 2.099 21.992 1.00 84.69 194 GLY A N 1
ATOM 1500 C CA . GLY A 1 194 ? 3.609 3.449 22.175 1.00 84.69 194 GLY A CA 1
ATOM 1501 C C . GLY A 1 194 ? 4.574 3.513 23.362 1.00 84.69 194 GLY A C 1
ATOM 1502 O O . GLY A 1 194 ? 4.411 2.803 24.355 1.00 84.69 194 GLY A O 1
ATOM 1503 N N . GLU A 1 195 ? 5.600 4.353 23.257 1.00 83.38 195 GLU A N 1
ATOM 1504 C CA . GLU A 1 195 ? 6.648 4.473 24.287 1.00 83.38 195 GLU A CA 1
ATOM 1505 C C . GLU A 1 195 ? 6.261 5.383 25.465 1.00 83.38 195 GLU A C 1
ATOM 1507 O O . GLU A 1 195 ? 7.054 5.574 26.386 1.00 83.38 195 GLU A O 1
ATOM 1512 N N . SER A 1 196 ? 5.069 5.978 25.429 1.00 77.75 196 SER A N 1
ATOM 1513 C CA . SER A 1 196 ? 4.606 6.928 26.439 1.00 77.75 196 SER A CA 1
ATOM 1514 C C . SER A 1 196 ? 3.797 6.239 27.547 1.00 77.75 196 SER A C 1
ATOM 1516 O O . SER A 1 196 ? 3.674 5.014 27.603 1.00 77.75 196 SER A O 1
ATOM 1518 N N . THR A 1 197 ? 3.236 7.039 28.454 1.00 73.12 197 THR A N 1
ATOM 1519 C CA . THR A 1 197 ? 2.269 6.571 29.450 1.00 73.12 197 THR A CA 1
ATOM 1520 C C . THR A 1 197 ? 1.051 5.930 28.773 1.00 73.12 197 THR A C 1
ATOM 1522 O O . THR A 1 197 ? 0.733 6.194 27.611 1.00 73.12 197 THR A O 1
ATOM 1525 N N . THR A 1 198 ? 0.334 5.086 29.516 1.00 69.44 198 THR A N 1
ATOM 1526 C CA . THR A 1 198 ? -0.839 4.346 29.020 1.00 69.44 198 THR A CA 1
ATOM 1527 C C . THR A 1 198 ? -1.906 5.238 28.388 1.00 69.44 198 THR A C 1
ATOM 1529 O O . THR A 1 198 ? -2.494 4.843 27.388 1.00 69.44 198 THR A O 1
ATOM 1532 N N . GLU A 1 199 ? -2.134 6.439 28.921 1.00 69.88 199 GLU A N 1
ATOM 1533 C CA . GLU A 1 199 ? -3.142 7.375 28.408 1.00 69.88 199 GLU A CA 1
ATOM 1534 C C . GLU A 1 199 ? -2.791 7.913 27.012 1.00 69.88 199 GLU A C 1
ATOM 1536 O O . GLU A 1 199 ? -3.633 7.919 26.117 1.00 69.88 199 GLU A O 1
ATOM 1541 N N . VAL A 1 200 ? -1.525 8.273 26.782 1.00 72.38 200 VAL A N 1
ATOM 1542 C CA . VAL A 1 200 ? -1.049 8.733 25.466 1.00 72.38 200 VAL A CA 1
ATOM 1543 C C . VAL A 1 200 ? -1.075 7.590 24.449 1.00 72.38 200 VAL A C 1
ATOM 1545 O O . VAL A 1 200 ? -1.332 7.816 23.268 1.00 72.38 200 VAL A O 1
ATOM 1548 N N . ASN A 1 201 ? -0.877 6.345 24.894 1.00 75.25 201 ASN A N 1
ATOM 1549 C CA . ASN A 1 201 ? -0.986 5.182 24.016 1.00 75.25 201 ASN A CA 1
ATOM 1550 C C . ASN A 1 201 ? -2.417 4.956 23.508 1.00 75.25 201 ASN A C 1
ATOM 1552 O O . ASN A 1 201 ? -2.569 4.537 22.371 1.00 75.25 201 ASN A O 1
ATOM 1556 N N . LEU A 1 202 ? -3.457 5.287 24.279 1.00 73.00 202 LEU A N 1
ATOM 1557 C CA . LEU A 1 202 ? -4.847 5.203 23.799 1.00 73.00 202 LEU A CA 1
ATOM 1558 C C . LEU A 1 202 ? -5.169 6.240 22.712 1.00 73.00 202 LEU A C 1
ATOM 1560 O O . LEU A 1 202 ? -6.089 6.040 21.921 1.00 73.00 202 LEU A O 1
ATOM 1564 N N . GLN A 1 203 ? -4.410 7.337 22.673 1.00 81.06 203 GLN A N 1
ATOM 1565 C CA . GLN A 1 203 ? -4.527 8.397 21.670 1.00 81.06 203 GLN A CA 1
ATOM 1566 C C . GLN A 1 203 ? -3.601 8.173 20.468 1.00 81.06 203 GLN A C 1
ATOM 1568 O O . GLN A 1 203 ? -3.745 8.844 19.449 1.00 81.06 203 GLN A O 1
ATOM 1573 N N . ASN A 1 204 ? -2.666 7.226 20.567 1.00 86.88 204 ASN A N 1
ATOM 1574 C CA . ASN A 1 204 ? -1.764 6.851 19.492 1.00 86.88 204 ASN A CA 1
ATOM 1575 C C . ASN A 1 204 ? -2.448 5.804 18.591 1.00 86.88 204 ASN A C 1
ATOM 1577 O O . ASN A 1 204 ? -2.763 4.722 19.084 1.00 86.88 204 ASN A O 1
ATOM 1581 N N . PRO A 1 205 ? -2.598 6.042 17.275 1.00 85.38 205 PRO A N 1
ATOM 1582 C CA . PRO A 1 205 ? -3.167 5.062 16.334 1.00 85.38 205 PRO A CA 1
ATOM 1583 C C . PRO A 1 205 ? -2.415 3.728 16.296 1.00 85.38 205 PRO A C 1
ATOM 1585 O O . PRO A 1 205 ? -2.924 2.728 15.803 1.00 85.38 205 PRO A O 1
ATOM 1588 N N . ARG A 1 206 ? -1.188 3.713 16.819 1.00 87.00 206 ARG A N 1
ATOM 1589 C CA . ARG A 1 206 ? -0.315 2.544 16.906 1.00 87.00 206 ARG A CA 1
ATOM 1590 C C . ARG A 1 206 ? -0.069 2.104 18.350 1.00 87.00 206 ARG A C 1
ATOM 1592 O O . ARG A 1 206 ? 0.821 1.300 18.607 1.00 87.00 206 ARG A O 1
ATOM 1599 N N . GLY A 1 207 ? -0.816 2.637 19.315 1.00 85.00 207 GLY A N 1
ATOM 1600 C CA . GLY A 1 207 ? -0.725 2.240 20.714 1.00 85.00 207 GLY A CA 1
ATOM 1601 C C . GLY A 1 207 ? -1.573 1.003 20.992 1.00 85.00 207 GLY A C 1
ATOM 1602 O O . GLY A 1 207 ? -2.796 1.075 21.005 1.00 85.00 207 GLY A O 1
ATOM 1603 N N . TYR A 1 208 ? -0.914 -0.130 21.242 1.00 85.62 208 TYR A N 1
ATOM 1604 C CA . TYR A 1 208 ? -1.543 -1.444 21.441 1.00 85.62 208 TYR A CA 1
ATOM 1605 C C . TYR A 1 208 ? -2.283 -1.981 20.212 1.00 85.62 208 TYR A C 1
ATOM 1607 O O . TYR A 1 208 ? -3.241 -2.741 20.344 1.00 85.62 208 TYR A O 1
ATOM 1615 N N . ALA A 1 209 ? -1.827 -1.611 19.015 1.00 91.88 209 ALA A N 1
ATOM 1616 C CA . ALA A 1 209 ? -2.412 -2.101 17.778 1.00 91.88 209 ALA A CA 1
ATOM 1617 C C . ALA A 1 209 ? -1.768 -3.424 17.342 1.00 91.88 209 ALA A C 1
ATOM 1619 O O . ALA A 1 209 ? -0.545 -3.588 17.385 1.00 91.88 209 ALA A O 1
ATOM 1620 N N . ALA A 1 210 ? -2.590 -4.363 16.883 1.00 93.25 210 ALA A N 1
ATOM 1621 C CA . ALA A 1 210 ? -2.120 -5.471 16.066 1.00 93.25 210 ALA A CA 1
ATOM 1622 C C . ALA A 1 210 ? -1.898 -4.954 14.641 1.00 93.25 210 ALA A C 1
ATOM 1624 O O . ALA A 1 210 ? -2.770 -4.290 14.092 1.00 93.25 210 ALA A O 1
ATOM 1625 N N . SER A 1 211 ? -0.754 -5.266 14.043 1.00 93.12 211 SER A N 1
ATOM 1626 C CA . SER A 1 211 ? -0.392 -4.827 12.696 1.00 93.12 211 SER A CA 1
ATOM 1627 C C . SER A 1 211 ? -0.331 -6.021 11.752 1.00 93.12 211 SER A C 1
ATOM 1629 O O . SER A 1 211 ? 0.215 -7.075 12.104 1.00 93.12 211 SER A O 1
ATOM 1631 N N . TYR A 1 212 ? -0.919 -5.878 10.567 1.00 93.12 212 TYR A N 1
ATOM 1632 C CA . TYR A 1 212 ? -0.788 -6.844 9.485 1.00 93.12 212 TYR A CA 1
ATOM 1633 C C . TYR A 1 212 ? -0.265 -6.162 8.226 1.00 93.12 212 TYR A C 1
ATOM 1635 O O . TYR A 1 212 ? -0.984 -5.424 7.551 1.00 93.12 212 TYR A O 1
ATOM 1643 N N . ASP A 1 213 ? 0.992 -6.447 7.908 1.00 92.44 213 ASP A N 1
ATOM 1644 C CA . ASP A 1 213 ? 1.701 -5.839 6.795 1.00 92.44 213 ASP A CA 1
ATOM 1645 C C . ASP A 1 213 ? 1.537 -6.712 5.556 1.00 92.44 213 ASP A C 1
ATOM 1647 O O . ASP A 1 213 ? 1.658 -7.941 5.617 1.00 92.44 213 ASP A O 1
ATOM 1651 N N . LYS A 1 214 ? 1.293 -6.072 4.416 1.00 94.12 214 LYS A N 1
ATOM 1652 C CA . LYS A 1 214 ? 1.152 -6.708 3.106 1.00 94.12 214 LYS A CA 1
ATOM 1653 C C . LYS A 1 214 ? 1.933 -5.916 2.087 1.00 94.12 214 LYS A C 1
ATOM 1655 O O . LYS A 1 214 ? 1.702 -4.720 1.919 1.00 94.12 214 LYS A O 1
ATOM 1660 N N . GLY A 1 215 ? 2.810 -6.568 1.344 1.00 94.88 215 GLY A N 1
ATOM 1661 C CA . GLY A 1 215 ? 3.491 -5.872 0.268 1.00 94.88 215 GLY A CA 1
ATOM 1662 C C . GLY A 1 215 ? 4.609 -6.679 -0.336 1.00 94.88 215 GLY A C 1
ATOM 1663 O O . GLY A 1 215 ? 4.489 -7.888 -0.538 1.00 94.88 215 GLY A O 1
ATOM 1664 N N . VAL A 1 216 ? 5.691 -5.982 -0.650 1.00 95.44 216 VAL A N 1
ATOM 1665 C CA . VAL A 1 216 ? 6.829 -6.552 -1.350 1.00 95.44 216 VAL A CA 1
ATOM 1666 C C . VAL A 1 216 ? 8.128 -6.177 -0.664 1.00 95.44 216 VAL A C 1
ATOM 1668 O O . VAL A 1 216 ? 8.343 -5.040 -0.240 1.00 95.44 216 VAL A O 1
ATOM 1671 N N . THR A 1 217 ? 9.033 -7.144 -0.633 1.00 94.44 217 THR A N 1
ATOM 1672 C CA . THR A 1 217 ? 10.448 -6.889 -0.421 1.00 94.44 217 THR A CA 1
ATOM 1673 C C . THR A 1 217 ? 11.177 -6.972 -1.755 1.00 94.44 217 THR A C 1
ATOM 1675 O O . THR A 1 217 ? 11.089 -7.977 -2.464 1.00 94.44 217 THR A O 1
ATOM 1678 N N . VAL A 1 218 ? 11.929 -5.925 -2.083 1.00 94.62 218 VAL A N 1
ATOM 1679 C CA . VAL A 1 218 ? 12.679 -5.799 -3.337 1.00 94.62 218 VAL A CA 1
ATOM 1680 C C . VAL A 1 218 ? 14.119 -6.252 -3.126 1.00 94.62 218 VAL A C 1
ATOM 1682 O O . VAL A 1 218 ? 14.787 -5.788 -2.201 1.00 94.62 218 VAL A O 1
ATOM 1685 N N . TRP A 1 219 ? 14.616 -7.115 -4.008 1.00 94.69 219 TRP A N 1
ATOM 1686 C CA . TRP A 1 219 ? 15.980 -7.640 -3.996 1.00 94.69 219 TRP A CA 1
ATOM 1687 C C . TRP A 1 219 ? 16.681 -7.424 -5.337 1.00 94.69 219 TRP A C 1
ATOM 1689 O O . TRP A 1 219 ? 16.040 -7.388 -6.386 1.00 94.69 219 TRP A O 1
ATOM 1699 N N . SER A 1 220 ? 18.009 -7.333 -5.299 1.00 93.31 220 SER A N 1
ATOM 1700 C CA . SER A 1 220 ? 18.881 -7.458 -6.470 1.00 93.31 220 SER A CA 1
ATOM 1701 C C . SER A 1 220 ? 20.029 -8.397 -6.111 1.00 93.31 220 SER A C 1
ATOM 1703 O O . SER A 1 220 ? 20.800 -8.113 -5.189 1.00 93.31 220 SER A O 1
ATOM 1705 N N . GLY A 1 221 ? 20.079 -9.558 -6.773 1.00 91.88 221 GLY A N 1
ATOM 1706 C CA . GLY A 1 221 ? 20.873 -10.694 -6.301 1.00 91.88 221 GLY A CA 1
ATOM 1707 C C . GLY A 1 221 ? 20.532 -11.037 -4.844 1.00 91.88 221 GLY A C 1
ATOM 1708 O O . GLY A 1 221 ? 19.359 -11.122 -4.470 1.00 91.88 221 GLY A O 1
ATOM 1709 N N . ASP A 1 222 ? 21.560 -11.137 -4.003 1.00 89.81 222 ASP A N 1
ATOM 1710 C CA . ASP A 1 222 ? 21.429 -11.434 -2.567 1.00 89.81 222 ASP A CA 1
ATOM 1711 C C . ASP A 1 222 ? 21.279 -10.187 -1.687 1.00 89.81 222 ASP A C 1
ATOM 1713 O O . ASP A 1 222 ? 21.298 -10.265 -0.458 1.00 89.81 222 ASP A O 1
ATOM 1717 N N . LYS A 1 223 ? 21.121 -9.004 -2.292 1.00 90.88 223 LYS A N 1
ATOM 1718 C CA . LYS A 1 223 ? 20.963 -7.752 -1.554 1.00 90.88 223 LYS A CA 1
ATOM 1719 C C . LYS A 1 223 ? 19.494 -7.356 -1.457 1.00 90.88 223 LYS A C 1
ATOM 1721 O O . LYS A 1 223 ? 18.861 -7.046 -2.467 1.00 90.88 223 LYS A O 1
ATOM 1726 N N . ARG A 1 224 ? 18.980 -7.266 -0.227 1.00 90.56 224 ARG A N 1
ATOM 1727 C CA . ARG A 1 224 ? 17.689 -6.628 0.069 1.00 90.56 224 ARG A CA 1
ATOM 1728 C C . ARG A 1 224 ? 17.813 -5.119 -0.159 1.00 90.56 224 ARG A C 1
ATOM 1730 O O . ARG A 1 224 ? 18.681 -4.471 0.423 1.00 90.56 224 ARG A O 1
ATOM 1737 N N . LEU A 1 225 ? 16.966 -4.566 -1.019 1.00 91.25 225 LEU A N 1
ATOM 1738 C CA . LEU A 1 225 ? 16.988 -3.154 -1.406 1.00 91.25 225 LEU A CA 1
ATOM 1739 C C . LEU A 1 225 ? 15.917 -2.335 -0.696 1.00 91.25 225 LEU A C 1
ATOM 1741 O O . LEU A 1 225 ? 16.202 -1.208 -0.285 1.00 91.25 225 LEU A O 1
ATOM 1745 N N . SER A 1 226 ? 14.706 -2.882 -0.581 1.00 91.75 226 SER A N 1
ATOM 1746 C CA . SER A 1 226 ? 13.562 -2.124 -0.084 1.00 91.75 226 SER A CA 1
ATOM 1747 C C . SER A 1 226 ? 12.458 -2.990 0.491 1.00 91.75 226 SER A C 1
ATOM 1749 O O . SER A 1 226 ? 12.325 -4.150 0.101 1.00 91.75 226 SER A O 1
ATOM 1751 N N . ASP A 1 227 ? 11.637 -2.376 1.333 1.00 92.38 227 ASP A N 1
ATOM 1752 C CA . ASP A 1 227 ? 10.288 -2.826 1.657 1.00 92.38 227 ASP A CA 1
ATOM 1753 C C . ASP A 1 227 ? 9.265 -1.773 1.234 1.00 92.38 227 ASP A C 1
ATOM 1755 O O . ASP A 1 227 ? 9.441 -0.584 1.500 1.00 92.38 227 ASP A O 1
ATOM 1759 N N . VAL A 1 228 ? 8.190 -2.213 0.582 1.00 95.12 228 VAL A N 1
ATOM 1760 C CA . VAL A 1 228 ? 7.046 -1.369 0.216 1.00 95.12 228 VAL A CA 1
ATOM 1761 C C . VAL A 1 228 ? 5.784 -2.104 0.648 1.00 95.12 228 VAL A C 1
ATOM 1763 O O . VAL A 1 228 ? 5.484 -3.172 0.116 1.00 95.12 228 VAL A O 1
ATOM 1766 N N . MET A 1 229 ? 5.086 -1.580 1.653 1.00 95.12 229 MET A N 1
ATOM 1767 C CA . MET A 1 229 ? 4.038 -2.311 2.370 1.00 95.12 229 MET A CA 1
ATOM 1768 C C . MET A 1 229 ? 2.827 -1.434 2.672 1.00 95.12 229 MET A C 1
ATOM 1770 O O . MET A 1 229 ? 2.964 -0.262 3.011 1.00 95.12 229 MET A O 1
ATOM 1774 N N . LEU A 1 230 ? 1.643 -2.028 2.581 1.00 96.38 230 LEU A N 1
ATOM 1775 C CA . LEU A 1 230 ? 0.420 -1.582 3.234 1.00 96.38 230 LEU A CA 1
ATOM 1776 C C . LEU A 1 230 ? 0.380 -2.188 4.640 1.00 96.38 230 LEU A C 1
ATOM 1778 O O . LEU A 1 230 ? 0.511 -3.399 4.786 1.00 96.38 230 LEU A O 1
ATOM 1782 N N . LEU A 1 231 ? 0.186 -1.349 5.647 1.00 94.75 231 LEU A N 1
ATOM 1783 C CA . LEU A 1 231 ? 0.031 -1.714 7.049 1.00 94.75 231 LEU A CA 1
ATOM 1784 C C . LEU A 1 231 ? -1.447 -1.598 7.414 1.00 94.75 231 LEU A C 1
ATOM 1786 O O . LEU A 1 231 ? -2.068 -0.560 7.167 1.00 94.75 231 LEU A O 1
ATOM 1790 N N . GLU A 1 232 ? -1.995 -2.663 7.987 1.00 95.06 232 GLU A N 1
ATOM 1791 C CA . GLU A 1 232 ? -3.341 -2.707 8.556 1.00 95.06 232 GLU A CA 1
ATOM 1792 C C . GLU A 1 232 ? -3.230 -2.782 10.080 1.00 95.06 232 GLU A C 1
ATOM 1794 O O . GLU A 1 232 ? -3.055 -3.868 10.639 1.00 95.06 232 GLU A O 1
ATOM 1799 N N . ASP A 1 233 ? -3.324 -1.631 10.742 1.00 94.69 233 ASP A N 1
ATOM 1800 C CA . ASP A 1 233 ? -3.249 -1.531 12.196 1.00 94.69 233 ASP A CA 1
ATOM 1801 C C . ASP A 1 233 ? -4.667 -1.596 12.776 1.00 94.69 233 ASP A C 1
ATOM 1803 O O . ASP A 1 233 ? -5.556 -0.867 12.337 1.00 94.69 233 ASP A O 1
ATOM 1807 N N . VAL A 1 234 ? -4.893 -2.489 13.741 1.00 93.94 234 VAL A N 1
ATOM 1808 C CA . VAL A 1 234 ? -6.173 -2.683 14.436 1.00 93.94 234 VAL A CA 1
ATOM 1809 C C . VAL A 1 234 ? -5.951 -2.474 15.920 1.00 93.94 234 VAL A C 1
ATOM 1811 O O . VAL A 1 234 ? -5.171 -3.201 16.538 1.00 93.94 234 VAL A O 1
ATOM 1814 N N . ASP A 1 235 ? -6.627 -1.486 16.488 1.00 92.50 235 ASP A N 1
ATOM 1815 C CA . ASP A 1 235 ? -6.523 -1.188 17.910 1.00 92.50 235 ASP A CA 1
ATOM 1816 C C . ASP A 1 235 ? -7.378 -2.140 18.780 1.00 92.50 235 ASP A C 1
ATOM 1818 O O . ASP A 1 235 ? -8.127 -2.971 18.252 1.00 92.50 235 ASP A O 1
ATOM 1822 N N . PRO A 1 236 ? -7.291 -2.054 20.123 1.00 89.62 236 PRO A N 1
ATOM 1823 C CA . PRO A 1 236 ? -8.046 -2.936 21.016 1.00 89.62 236 PRO A CA 1
ATOM 1824 C C . PRO A 1 236 ? -9.577 -2.822 20.925 1.00 89.62 236 PRO A C 1
ATOM 1826 O O . PRO A 1 236 ? -10.276 -3.734 21.364 1.00 89.62 236 PRO A O 1
ATOM 1829 N N . GLU A 1 237 ? -10.108 -1.721 20.387 1.00 90.88 237 GLU A N 1
ATOM 1830 C CA . GLU A 1 237 ? -11.547 -1.509 20.169 1.00 90.88 237 GLU A CA 1
ATOM 1831 C C . GLU A 1 237 ? -12.001 -2.037 18.794 1.00 90.88 237 GLU A C 1
ATOM 1833 O O . GLU A 1 237 ? -13.199 -2.075 18.493 1.00 90.88 237 GLU A O 1
ATOM 1838 N N . GLY A 1 238 ? -11.050 -2.483 17.969 1.00 91.50 238 GLY A N 1
ATOM 1839 C CA . GLY A 1 238 ? -11.273 -2.956 16.609 1.00 91.50 238 GLY A CA 1
ATOM 1840 C C . GLY A 1 238 ? -11.399 -1.829 15.587 1.00 91.50 238 GLY A C 1
ATOM 1841 O O . GLY A 1 238 ? -11.857 -2.081 14.468 1.00 91.50 238 GLY A O 1
ATOM 1842 N N . ASP A 1 239 ? -11.025 -0.600 15.952 1.00 93.19 239 ASP A N 1
ATOM 1843 C CA . ASP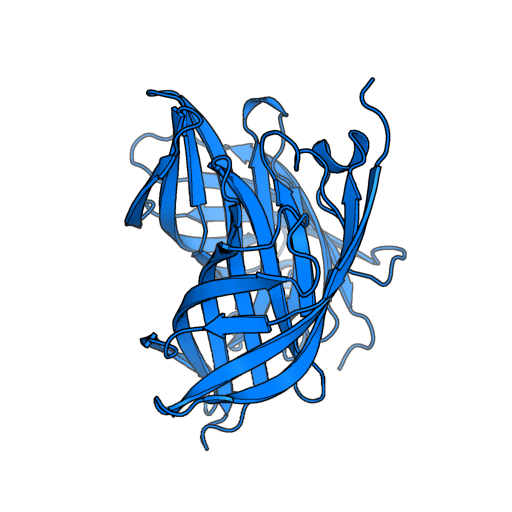 A 1 239 ? -10.895 0.498 15.003 1.00 93.19 239 ASP A CA 1
ATOM 1844 C C . ASP A 1 239 ? -9.573 0.371 14.246 1.00 93.19 239 ASP A C 1
ATOM 1846 O O . ASP A 1 239 ? -8.530 0.017 14.799 1.00 93.19 239 ASP A O 1
ATOM 1850 N N . MET A 1 240 ? -9.631 0.621 12.939 1.00 94.12 240 MET A N 1
ATOM 1851 C CA . MET A 1 240 ? -8.516 0.378 12.035 1.00 94.12 240 MET A CA 1
ATOM 1852 C C . MET A 1 240 ? -7.845 1.675 11.606 1.00 94.12 240 MET A C 1
ATOM 1854 O O . MET A 1 240 ? -8.521 2.673 11.362 1.00 94.12 240 MET A O 1
ATOM 1858 N N . ALA A 1 241 ? -6.533 1.629 11.406 1.00 94.19 241 ALA A N 1
ATOM 1859 C CA . ALA A 1 241 ? -5.775 2.637 10.685 1.00 94.19 241 ALA A CA 1
ATOM 1860 C C . ALA A 1 241 ? -4.925 1.967 9.598 1.00 94.19 241 ALA A C 1
ATOM 1862 O O . ALA A 1 241 ? -4.242 0.973 9.833 1.00 94.19 241 ALA A O 1
ATOM 1863 N N . TRP A 1 242 ? -4.962 2.523 8.389 1.00 94.75 242 TRP A N 1
ATOM 1864 C CA . TRP A 1 242 ? -4.166 2.055 7.260 1.00 94.75 242 TRP A CA 1
ATOM 1865 C C . TRP A 1 242 ? -3.035 3.020 6.973 1.00 94.75 242 TRP A C 1
ATOM 1867 O O . TRP A 1 242 ? -3.247 4.234 6.876 1.00 94.75 242 TRP A O 1
ATOM 1877 N N . LEU A 1 243 ? -1.844 2.470 6.766 1.00 93.69 243 LEU A N 1
ATOM 1878 C CA . LEU A 1 243 ? -0.659 3.236 6.418 1.00 93.69 243 LEU A CA 1
ATOM 1879 C C . LEU A 1 243 ? 0.093 2.565 5.279 1.00 93.69 243 LEU A C 1
ATOM 1881 O O . LEU A 1 243 ? 0.057 1.351 5.131 1.00 93.69 243 LEU A O 1
ATOM 1885 N N . VAL A 1 244 ? 0.837 3.340 4.505 1.00 94.50 244 VAL A N 1
ATOM 1886 C CA . VAL A 1 244 ? 1.913 2.800 3.675 1.00 94.50 244 VAL A CA 1
ATOM 1887 C C . VAL A 1 244 ? 3.238 2.954 4.409 1.00 94.50 244 VAL A C 1
ATOM 1889 O O . VAL A 1 244 ? 3.485 3.992 5.021 1.00 94.50 244 VAL A O 1
ATOM 1892 N N . HIS A 1 245 ? 4.092 1.940 4.315 1.00 93.00 245 HIS A N 1
ATOM 1893 C CA . HIS A 1 245 ? 5.487 1.967 4.722 1.00 93.00 245 HIS A CA 1
ATOM 1894 C C . HIS A 1 245 ? 6.384 1.750 3.502 1.00 93.00 245 HIS A C 1
ATOM 1896 O O . HIS A 1 245 ? 6.245 0.754 2.792 1.00 93.00 245 HIS A O 1
ATOM 1902 N N . VAL A 1 246 ? 7.310 2.677 3.262 1.00 93.50 246 VAL A N 1
ATOM 1903 C CA . VAL A 1 246 ? 8.323 2.557 2.207 1.00 93.50 246 VAL A CA 1
ATOM 1904 C C . VAL A 1 246 ? 9.694 2.725 2.818 1.00 93.50 246 VAL A C 1
ATOM 1906 O O . VAL A 1 246 ? 9.992 3.770 3.393 1.00 93.50 246 VAL A O 1
ATOM 1909 N N . TRP A 1 247 ? 10.555 1.729 2.654 1.00 91.56 247 TRP A N 1
ATOM 1910 C CA . TRP A 1 247 ? 11.901 1.774 3.195 1.00 91.56 247 TRP A CA 1
ATOM 1911 C C . TRP A 1 247 ? 12.935 1.257 2.211 1.00 91.56 247 TRP A C 1
ATOM 1913 O O . TRP A 1 247 ? 13.250 0.074 2.175 1.00 91.56 247 TRP A O 1
ATOM 1923 N N . TRP A 1 248 ? 13.542 2.186 1.476 1.00 89.81 248 TRP A N 1
ATOM 1924 C CA . TRP A 1 248 ? 14.762 1.922 0.722 1.00 89.81 248 TRP A CA 1
ATOM 1925 C C . TRP A 1 248 ? 15.953 1.977 1.670 1.00 89.81 248 TRP A C 1
ATOM 1927 O O . TRP A 1 248 ? 16.363 3.060 2.084 1.00 89.81 248 TRP A O 1
ATOM 1937 N N . TYR A 1 249 ? 16.540 0.829 2.001 1.00 86.00 249 TYR A N 1
ATOM 1938 C CA . TYR A 1 249 ? 17.572 0.737 3.043 1.00 86.00 249 TYR A CA 1
ATOM 1939 C C . TYR A 1 249 ? 18.782 1.647 2.803 1.00 86.00 249 TYR A C 1
ATOM 1941 O O . TYR A 1 249 ? 19.368 2.173 3.744 1.00 86.00 249 TYR A O 1
ATOM 1949 N N . ALA A 1 250 ? 19.137 1.878 1.537 1.00 84.75 250 ALA A N 1
ATOM 1950 C CA . ALA A 1 250 ? 20.228 2.776 1.165 1.00 84.75 250 ALA A CA 1
ATOM 1951 C C . ALA A 1 250 ? 19.915 4.271 1.392 1.00 84.75 250 ALA A C 1
ATOM 1953 O O . ALA A 1 250 ? 20.839 5.077 1.392 1.00 84.75 250 ALA A O 1
ATOM 1954 N N . ARG A 1 251 ? 18.640 4.646 1.576 1.00 83.19 251 ARG A N 1
ATOM 1955 C CA . ARG A 1 251 ? 18.181 6.033 1.793 1.00 83.19 251 ARG A CA 1
ATOM 1956 C C . ARG A 1 251 ? 18.078 6.410 3.276 1.00 83.19 251 ARG A C 1
ATOM 1958 O O . ARG A 1 251 ? 17.685 7.525 3.598 1.00 83.19 251 ARG A O 1
ATOM 1965 N N . GLY A 1 252 ? 18.441 5.505 4.184 1.00 84.44 252 GLY A N 1
ATOM 1966 C CA . GLY A 1 252 ? 18.384 5.756 5.621 1.00 84.44 252 GLY A CA 1
ATOM 1967 C C . GLY A 1 252 ? 17.051 5.328 6.217 1.00 84.44 252 GLY A C 1
ATOM 1968 O O . GLY A 1 252 ? 16.838 4.135 6.402 1.00 84.44 252 GLY A O 1
ATOM 1969 N N . HIS A 1 253 ? 16.185 6.277 6.564 1.00 86.50 253 HIS A N 1
ATOM 1970 C CA . HIS A 1 253 ? 14.948 6.009 7.303 1.00 86.50 253 HIS A CA 1
ATOM 1971 C C . HIS A 1 253 ? 13.824 5.487 6.392 1.00 86.50 253 HIS A C 1
ATOM 1973 O O . HIS A 1 253 ? 13.690 5.905 5.243 1.00 86.50 253 HIS A O 1
ATOM 1979 N N . GLY A 1 254 ? 13.002 4.585 6.924 1.00 90.25 254 GLY A N 1
ATOM 1980 C CA . GLY A 1 254 ? 11.728 4.196 6.328 1.00 90.25 254 GLY A CA 1
ATOM 1981 C C . GLY A 1 254 ? 10.687 5.279 6.572 1.00 90.25 254 GLY A C 1
ATOM 1982 O O . GLY A 1 254 ? 10.773 6.002 7.563 1.00 90.25 254 GLY A O 1
ATOM 1983 N N . LE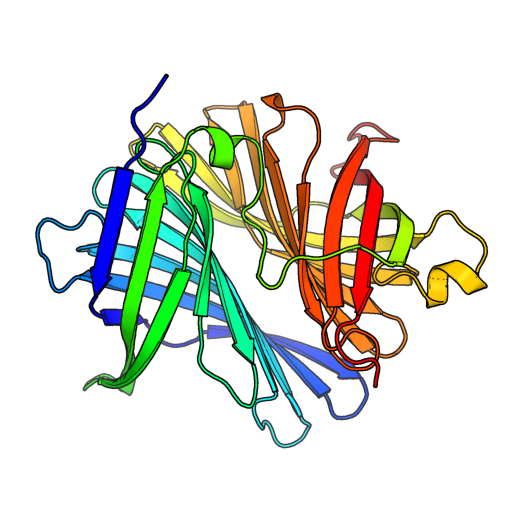U A 1 255 ? 9.723 5.403 5.670 1.00 92.81 255 LEU A N 1
ATOM 1984 C CA . LEU A 1 255 ? 8.707 6.451 5.669 1.00 92.81 255 LEU A CA 1
ATOM 1985 C C . LEU A 1 255 ? 7.321 5.843 5.835 1.00 92.81 255 LEU A C 1
ATOM 1987 O O . LEU A 1 255 ? 7.008 4.846 5.186 1.00 92.81 255 LEU A O 1
ATOM 1991 N N . TYR A 1 256 ? 6.489 6.481 6.652 1.00 92.25 256 TYR A N 1
ATOM 1992 C CA . TYR A 1 256 ? 5.094 6.111 6.869 1.00 92.25 256 TYR A CA 1
ATOM 1993 C C . TYR A 1 256 ? 4.163 7.205 6.367 1.00 92.25 256 TYR A C 1
ATOM 1995 O O . TYR A 1 256 ? 4.454 8.385 6.570 1.00 92.25 256 TYR A O 1
ATOM 2003 N N . LYS A 1 257 ? 3.019 6.827 5.788 1.00 92.75 257 LYS A N 1
ATOM 2004 C CA . LYS A 1 257 ? 1.901 7.748 5.525 1.00 92.75 257 LYS A CA 1
ATOM 2005 C C . LYS A 1 257 ? 0.561 7.103 5.806 1.00 92.75 257 LYS A C 1
ATOM 2007 O O . LYS A 1 257 ? 0.301 6.022 5.290 1.00 92.75 257 LYS A O 1
ATOM 2012 N N . PHE A 1 258 ? -0.290 7.780 6.573 1.00 92.62 258 PHE A N 1
ATOM 2013 C CA . PHE A 1 258 ? -1.670 7.338 6.753 1.00 92.62 258 PHE A CA 1
ATOM 2014 C C . PHE A 1 258 ? -2.464 7.513 5.466 1.00 92.62 258 PHE A C 1
ATOM 2016 O O . PHE A 1 258 ? -2.393 8.550 4.804 1.00 92.62 258 PHE A O 1
ATOM 2023 N N . ILE A 1 259 ? -3.248 6.487 5.168 1.00 91.62 259 ILE A N 1
ATOM 2024 C CA . ILE A 1 259 ? -4.192 6.437 4.055 1.00 91.62 259 ILE A CA 1
ATOM 2025 C C . ILE A 1 259 ? -5.590 6.809 4.580 1.00 91.62 259 ILE A C 1
ATOM 2027 O O . ILE A 1 259 ? -6.300 7.604 3.969 1.00 91.62 259 ILE A O 1
ATOM 2031 N N . GLY A 1 260 ? -5.955 6.285 5.753 1.00 91.19 260 GLY A N 1
ATOM 2032 C CA . GLY A 1 260 ? -7.184 6.605 6.478 1.00 91.19 260 GLY A CA 1
ATOM 2033 C C . GLY A 1 260 ? -7.435 5.608 7.610 1.00 91.19 260 GLY A C 1
ATOM 2034 O O . GLY A 1 260 ? -6.576 4.779 7.900 1.00 91.19 260 GLY A O 1
ATOM 2035 N N . GLY A 1 261 ? -8.602 5.669 8.247 1.00 92.62 261 GLY A N 1
ATOM 2036 C CA . GLY A 1 261 ? -8.945 4.813 9.388 1.00 92.62 261 GLY A CA 1
ATOM 2037 C C . GLY A 1 261 ? -10.446 4.769 9.650 1.00 92.62 261 GLY A C 1
ATOM 2038 O O . GLY A 1 261 ? -11.187 5.428 8.931 1.00 92.62 261 GLY A O 1
ATOM 2039 N N . THR A 1 262 ? -10.905 3.973 10.611 1.00 92.56 262 THR A N 1
ATOM 2040 C CA . THR A 1 262 ? -12.325 3.839 10.988 1.00 92.56 262 THR A CA 1
ATOM 2041 C C . THR A 1 262 ? -12.565 4.268 12.428 1.00 92.56 262 THR A C 1
ATOM 2043 O O . THR A 1 262 ? -11.624 4.316 13.216 1.00 92.56 26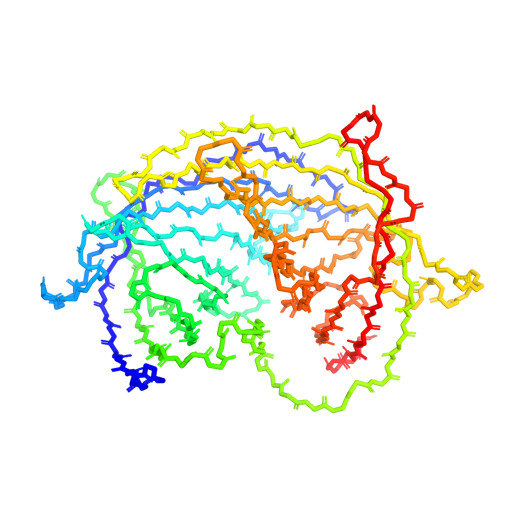2 THR A O 1
ATOM 2046 N N . GLY A 1 263 ? -13.832 4.496 12.790 1.00 91.19 263 GLY A N 1
ATOM 2047 C CA . GLY A 1 263 ? -14.217 4.837 14.163 1.00 91.19 263 GLY A CA 1
ATOM 2048 C C . GLY A 1 263 ? -13.461 6.071 14.640 1.00 91.19 263 GLY A C 1
ATOM 2049 O O . GLY A 1 263 ? -13.466 7.077 13.932 1.00 91.19 263 GLY A O 1
ATOM 2050 N N . LYS A 1 264 ? -12.743 5.987 15.764 1.00 91.00 264 LYS A N 1
ATOM 2051 C CA . LYS A 1 264 ? -11.955 7.130 16.265 1.00 91.00 264 LYS A CA 1
ATOM 2052 C C . LYS A 1 264 ? -10.778 7.531 15.365 1.00 91.00 264 LYS A C 1
ATOM 2054 O O . LYS A 1 264 ? -10.238 8.622 15.522 1.00 91.00 264 LYS A O 1
ATOM 2059 N N . TRP A 1 265 ? -10.385 6.681 14.412 1.00 92.88 265 TRP A N 1
ATOM 2060 C CA . TRP A 1 265 ? -9.368 6.980 13.396 1.00 92.88 265 TRP A CA 1
ATOM 2061 C C . TRP A 1 265 ? -9.969 7.421 12.055 1.00 92.88 265 TRP A C 1
ATOM 2063 O O . TRP A 1 265 ? -9.232 7.606 11.082 1.00 92.88 265 TRP A O 1
ATOM 2073 N N . GLU A 1 266 ? -11.291 7.580 11.956 1.00 91.50 266 GLU A N 1
ATOM 2074 C CA . GLU A 1 266 ? -11.919 8.119 10.749 1.00 91.50 266 GLU A CA 1
ATOM 2075 C C . GLU A 1 266 ? -11.359 9.510 10.435 1.00 91.50 266 GLU A C 1
ATOM 2077 O O . GLU A 1 266 ? -11.166 10.328 11.323 1.00 91.50 266 GLU A O 1
ATOM 2082 N N . GLY A 1 267 ? -11.015 9.765 9.171 1.00 89.38 267 GLY A N 1
ATOM 2083 C CA . GLY A 1 267 ? -10.375 11.030 8.791 1.00 89.38 267 GLY A CA 1
ATOM 2084 C C . GLY A 1 267 ? -8.909 11.193 9.225 1.00 89.38 267 GLY A C 1
ATOM 2085 O O . GLY A 1 267 ? -8.343 12.265 9.002 1.00 89.38 267 GLY A O 1
ATOM 2086 N N . ILE A 1 268 ? -8.251 10.167 9.786 1.00 91.50 268 ILE A N 1
ATOM 2087 C CA . ILE A 1 268 ? -6.829 10.262 10.158 1.00 91.50 268 ILE A CA 1
ATOM 2088 C C . ILE A 1 268 ? -5.942 10.614 8.957 1.00 91.50 268 ILE A C 1
ATOM 2090 O O . ILE A 1 268 ? -6.081 10.069 7.856 1.00 91.50 268 ILE A O 1
ATOM 2094 N N . ARG A 1 269 ? -5.004 11.535 9.178 1.00 90.31 269 ARG A N 1
ATOM 2095 C CA . ARG A 1 269 ? -3.939 11.921 8.246 1.00 90.31 269 ARG A CA 1
ATOM 2096 C C . ARG A 1 269 ? -2.644 12.066 9.017 1.00 90.31 269 ARG A C 1
ATOM 2098 O O . ARG A 1 269 ? -2.649 12.545 10.146 1.00 90.31 269 ARG A O 1
ATOM 2105 N N . GLY A 1 270 ? -1.530 11.705 8.403 1.00 90.12 270 GLY A N 1
ATOM 2106 C CA . GLY A 1 270 ? -0.247 11.796 9.075 1.00 90.12 270 GLY A CA 1
AT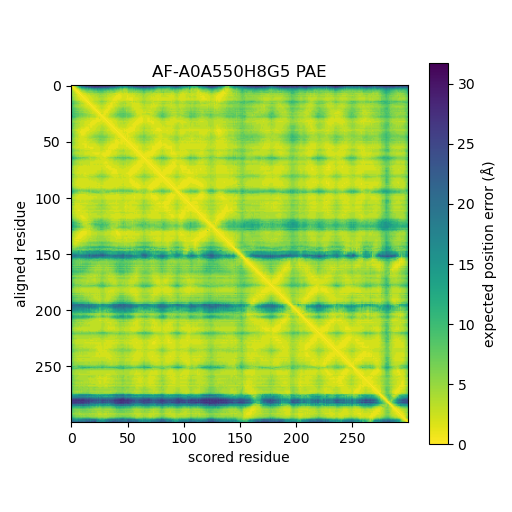OM 2107 C C . GLY A 1 270 ? 0.882 11.166 8.293 1.00 90.12 270 GLY A C 1
ATOM 2108 O O . GLY A 1 270 ? 0.675 10.477 7.289 1.00 90.12 270 GLY A O 1
ATOM 2109 N N . GLU A 1 271 ? 2.076 11.391 8.803 1.00 92.12 271 GLU A N 1
ATOM 2110 C CA . GLU A 1 271 ? 3.304 10.820 8.289 1.00 92.12 271 GLU A CA 1
ATOM 2111 C C . GLU A 1 271 ? 4.225 10.445 9.440 1.00 92.12 271 GLU A C 1
ATOM 2113 O O . GLU A 1 271 ? 4.055 10.877 10.580 1.00 92.12 271 GLU A O 1
ATOM 2118 N N . GLY A 1 272 ? 5.207 9.617 9.141 1.00 90.62 272 GLY A N 1
ATOM 2119 C CA . GLY A 1 272 ? 6.175 9.199 10.131 1.00 90.62 272 GLY A CA 1
ATOM 2120 C C . GLY A 1 272 ? 7.441 8.687 9.492 1.00 90.62 272 GLY A C 1
ATOM 2121 O O . GLY A 1 272 ? 7.542 8.568 8.268 1.00 90.62 272 GLY A O 1
ATOM 2122 N N . LYS A 1 273 ? 8.398 8.335 10.342 1.00 92.69 273 LYS A N 1
ATOM 2123 C CA . LYS A 1 273 ? 9.638 7.707 9.906 1.00 92.69 273 LYS A CA 1
ATOM 2124 C C . LYS A 1 273 ? 10.128 6.655 10.886 1.00 92.69 273 LYS A C 1
ATOM 2126 O O . LYS A 1 273 ? 9.814 6.698 12.076 1.00 92.69 273 LYS A O 1
ATOM 2131 N N . THR A 1 274 ? 10.923 5.710 10.396 1.00 90.62 274 THR A N 1
ATOM 2132 C CA . THR A 1 274 ? 11.671 4.812 11.279 1.00 90.62 274 THR A CA 1
ATOM 2133 C C . THR A 1 274 ? 12.804 5.590 11.939 1.00 90.62 274 THR A C 1
ATOM 2135 O O . THR A 1 274 ? 13.504 6.364 11.295 1.00 90.62 274 THR A O 1
ATOM 2138 N N . LEU A 1 275 ? 13.014 5.386 13.235 1.00 88.25 275 LEU A N 1
ATOM 2139 C CA . LEU A 1 275 ? 14.118 5.974 14.001 1.00 88.25 275 LEU A CA 1
ATOM 2140 C C . LEU A 1 275 ? 15.322 5.034 14.120 1.00 88.25 275 LEU A C 1
ATOM 2142 O O . LEU A 1 275 ? 16.370 5.423 14.626 1.00 88.25 275 LEU A O 1
ATOM 2146 N N . GLY A 1 276 ? 15.178 3.803 13.633 1.00 76.44 276 GLY A N 1
ATOM 2147 C CA . GLY A 1 276 ? 16.202 2.768 13.660 1.00 76.44 276 GLY A CA 1
ATOM 2148 C C . GLY A 1 276 ? 15.661 1.449 14.200 1.00 76.44 276 GLY A C 1
ATOM 2149 O O . GLY A 1 276 ? 14.567 1.376 14.766 1.00 76.44 276 GLY A O 1
ATOM 2150 N N . ALA A 1 277 ? 16.445 0.391 14.011 1.00 71.06 277 ALA A N 1
ATOM 2151 C CA . ALA A 1 277 ? 16.202 -0.893 14.650 1.00 71.06 277 ALA A CA 1
ATOM 2152 C C . ALA A 1 277 ? 16.879 -0.898 16.025 1.00 71.06 277 ALA A C 1
ATOM 2154 O O . ALA A 1 277 ? 18.082 -0.648 16.116 1.00 71.06 277 ALA A O 1
ATOM 2155 N N . LEU A 1 278 ? 16.116 -1.176 17.083 1.00 64.50 278 LEU A N 1
ATOM 2156 C CA . LEU A 1 278 ? 16.655 -1.247 18.447 1.00 64.50 278 LEU A CA 1
ATOM 2157 C C . LEU A 1 278 ? 17.370 -2.574 18.717 1.00 64.50 278 LEU A C 1
ATOM 2159 O O . LEU A 1 278 ? 18.237 -2.643 19.581 1.00 64.50 278 LEU A O 1
ATOM 2163 N N . MET A 1 279 ? 17.044 -3.617 17.953 1.00 63.00 279 MET A N 1
ATOM 2164 C CA . MET A 1 279 ? 17.761 -4.888 17.964 1.00 63.00 279 MET A CA 1
ATOM 2165 C C . MET A 1 279 ? 18.041 -5.344 16.532 1.00 63.00 279 MET A C 1
ATOM 2167 O O . MET A 1 279 ? 17.221 -5.151 15.631 1.00 63.00 279 MET A O 1
ATOM 2171 N N . ARG A 1 280 ? 19.224 -5.938 16.316 1.00 52.22 280 ARG A N 1
ATOM 2172 C CA . ARG A 1 280 ? 19.564 -6.588 15.043 1.00 52.22 280 ARG A CA 1
ATOM 2173 C C . ARG A 1 280 ? 18.724 -7.855 14.875 1.00 52.22 280 ARG A C 1
ATOM 2175 O O . ARG A 1 280 ? 18.463 -8.542 15.854 1.00 52.22 280 ARG A O 1
ATOM 2182 N N . ARG A 1 281 ? 18.386 -8.180 13.622 1.00 54.12 281 ARG A N 1
ATOM 2183 C CA . ARG A 1 281 ? 17.821 -9.475 13.210 1.00 54.12 281 ARG A CA 1
ATOM 2184 C C . ARG A 1 281 ? 18.709 -10.607 13.714 1.00 54.12 281 ARG A C 1
ATOM 2186 O O . ARG A 1 281 ? 19.764 -10.850 13.129 1.00 54.12 281 ARG A O 1
ATOM 2193 N N . THR A 1 282 ? 18.290 -11.291 14.763 1.00 49.06 282 THR A N 1
ATOM 2194 C CA . THR A 1 282 ? 18.914 -12.552 15.172 1.00 49.06 282 THR A CA 1
ATOM 2195 C C . THR A 1 282 ? 18.083 -13.761 14.743 1.00 49.06 282 THR A C 1
ATOM 2197 O O . THR A 1 282 ? 18.615 -14.862 14.696 1.00 49.06 282 THR A O 1
ATOM 2200 N N . ASP A 1 283 ? 16.817 -13.554 14.369 1.00 50.28 283 ASP A N 1
ATOM 2201 C CA . ASP A 1 283 ? 15.800 -14.610 14.262 1.00 50.28 283 ASP A CA 1
ATOM 2202 C C . ASP A 1 283 ? 14.621 -14.264 13.320 1.00 50.28 283 ASP A C 1
ATOM 2204 O O . ASP A 1 283 ? 13.541 -14.821 13.456 1.00 50.28 283 ASP A O 1
ATOM 2208 N N . GLU A 1 284 ? 14.807 -13.355 12.355 1.00 58.88 284 GLU A N 1
ATOM 2209 C CA . GLU A 1 284 ? 13.742 -12.816 11.473 1.00 58.88 284 GLU A CA 1
ATOM 2210 C C . GLU A 1 284 ? 12.720 -11.883 12.148 1.00 58.88 284 GLU A C 1
ATOM 2212 O O . GLU A 1 284 ? 11.874 -11.315 11.453 1.00 58.88 284 GLU A O 1
ATOM 2217 N N . TYR A 1 285 ? 12.850 -11.627 13.452 1.00 61.56 285 TYR A N 1
ATOM 2218 C CA . TYR A 1 285 ? 12.038 -10.643 14.160 1.00 61.56 285 TYR A CA 1
ATOM 2219 C C . TYR A 1 285 ? 12.647 -9.245 14.070 1.00 61.56 285 TYR A C 1
ATOM 2221 O O . TYR A 1 285 ? 13.859 -9.049 13.900 1.00 61.56 285 TYR A O 1
ATOM 2229 N N . HIS A 1 286 ? 11.776 -8.247 14.178 1.00 71.44 286 HIS A N 1
ATOM 2230 C CA . HIS A 1 286 ? 12.158 -6.846 14.135 1.00 71.44 286 HIS A CA 1
ATOM 2231 C C . HIS A 1 286 ? 11.598 -6.104 15.336 1.00 71.44 286 HIS A C 1
ATOM 2233 O O . HIS A 1 286 ? 10.393 -6.132 15.574 1.00 71.44 286 HIS A O 1
ATOM 2239 N N . LEU A 1 287 ? 12.480 -5.387 16.035 1.00 81.38 287 LEU A N 1
ATOM 2240 C CA . LEU A 1 287 ? 12.094 -4.312 16.937 1.00 81.38 287 LEU A CA 1
ATOM 2241 C C . LEU A 1 287 ? 12.478 -2.981 16.297 1.00 81.38 287 LEU A C 1
ATOM 2243 O O . LEU A 1 287 ? 13.643 -2.565 16.331 1.00 81.38 287 LEU A O 1
ATOM 2247 N N . LEU A 1 288 ? 11.494 -2.338 15.678 1.00 85.44 288 LEU A N 1
ATOM 2248 C CA . LEU A 1 288 ? 11.654 -1.032 15.053 1.00 85.44 288 LEU A CA 1
ATOM 2249 C C . LEU A 1 288 ? 11.118 0.045 15.978 1.00 85.44 288 LEU A C 1
ATOM 2251 O O . LEU A 1 288 ? 10.046 -0.098 16.560 1.00 85.44 288 LEU A O 1
ATOM 2255 N N . ARG A 1 289 ? 11.852 1.149 16.070 1.00 90.00 289 ARG A N 1
ATOM 2256 C CA . ARG A 1 289 ? 11.330 2.381 16.644 1.00 90.00 289 ARG A CA 1
ATOM 2257 C C . ARG A 1 289 ? 10.842 3.271 15.512 1.00 90.00 289 ARG A C 1
ATOM 2259 O O . ARG A 1 289 ? 11.529 3.412 14.499 1.00 90.00 289 ARG A O 1
ATOM 2266 N N . SER A 1 290 ? 9.681 3.883 15.681 1.00 90.56 290 SER A N 1
ATOM 2267 C CA . SER A 1 290 ? 9.111 4.833 14.726 1.00 90.56 290 SER A CA 1
ATOM 2268 C C . SER A 1 290 ? 8.606 6.075 15.443 1.00 90.56 290 SER A C 1
ATOM 2270 O O . SER A 1 290 ? 8.222 6.007 16.608 1.00 90.56 290 SER A O 1
ATOM 2272 N N . GLU A 1 291 ? 8.613 7.201 14.742 1.00 91.44 291 GLU A N 1
ATOM 2273 C CA . GLU A 1 291 ? 7.888 8.408 15.135 1.00 91.44 291 GLU A CA 1
ATOM 2274 C C . GLU A 1 291 ? 6.801 8.693 14.108 1.00 91.44 291 GLU A C 1
ATOM 2276 O O . GLU A 1 291 ? 6.990 8.453 12.910 1.00 91.44 291 GLU A O 1
ATOM 2281 N N . ILE A 1 292 ? 5.663 9.188 14.583 1.00 90.75 292 ILE A N 1
ATOM 2282 C CA . ILE A 1 292 ? 4.518 9.518 13.747 1.00 90.75 292 ILE A CA 1
ATOM 2283 C C . ILE A 1 292 ? 3.909 10.826 14.226 1.00 90.75 292 ILE A C 1
ATOM 2285 O O . ILE A 1 292 ? 3.706 11.038 15.421 1.00 90.75 292 ILE A O 1
ATOM 2289 N N . HIS A 1 293 ? 3.577 11.671 13.260 1.00 91.75 293 HIS A N 1
ATOM 2290 C CA . HIS A 1 293 ? 2.804 12.885 13.432 1.00 91.75 293 HIS A CA 1
ATOM 2291 C C . HIS A 1 293 ? 1.477 12.721 12.703 1.00 91.75 293 HIS A C 1
ATOM 2293 O O . HIS A 1 293 ? 1.449 12.302 11.544 1.00 91.75 293 HIS A O 1
ATOM 2299 N N . TRP A 1 294 ? 0.372 13.043 13.368 1.00 91.94 294 TRP A N 1
ATOM 2300 C CA . TRP A 1 294 ? -0.949 12.898 1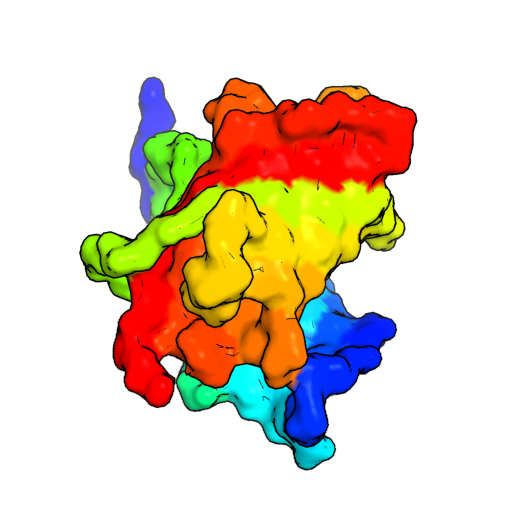2.766 1.00 91.94 294 TRP A CA 1
ATOM 2301 C C . TRP A 1 294 ? -1.926 13.974 13.222 1.00 91.94 294 TRP A C 1
ATOM 2303 O O . TRP A 1 294 ? -1.684 14.761 14.139 1.00 91.94 294 TRP A O 1
ATOM 2313 N N . ARG A 1 295 ? -3.064 13.986 12.546 1.00 90.56 295 ARG A N 1
ATOM 2314 C CA . ARG A 1 295 ? -4.280 14.709 12.897 1.00 90.56 295 ARG A CA 1
ATOM 2315 C C . ARG A 1 295 ? -5.483 13.863 12.492 1.00 90.56 295 ARG A C 1
ATOM 2317 O O . ARG A 1 295 ? -5.343 12.915 11.717 1.00 90.56 295 ARG A O 1
ATOM 2324 N N . ILE A 1 296 ? -6.653 14.236 12.986 1.00 89.69 296 ILE A N 1
ATOM 2325 C CA . ILE A 1 296 ? -7.928 13.644 12.593 1.00 89.69 296 ILE A CA 1
ATOM 2326 C C . ILE A 1 296 ? -8.768 14.757 11.974 1.00 89.69 296 ILE A C 1
ATOM 2328 O O . ILE A 1 296 ? -9.095 15.737 12.645 1.00 89.69 296 ILE A O 1
ATOM 2332 N N . ASP A 1 297 ? -9.064 14.625 10.684 1.00 83.81 297 ASP A N 1
ATOM 2333 C CA . ASP A 1 297 ? -9.933 15.559 9.978 1.00 83.81 297 ASP A CA 1
ATOM 2334 C C . ASP A 1 297 ? -11.390 15.172 10.286 1.00 83.81 297 ASP A C 1
ATOM 2336 O O . ASP A 1 297 ? -11.844 14.115 9.863 1.00 83.81 297 ASP A O 1
ATOM 2340 N N . ASN A 1 298 ? -12.118 16.038 11.005 1.00 72.31 298 ASN A N 1
ATOM 2341 C CA . ASN A 1 298 ? -13.488 15.814 11.505 1.00 72.31 298 ASN A CA 1
ATOM 2342 C C . ASN A 1 298 ? -13.593 14.682 12.553 1.00 72.31 298 ASN A C 1
ATOM 2344 O O . ASN A 1 298 ? -14.090 13.604 12.231 1.00 72.31 298 ASN A O 1
ATOM 2348 N N . PRO A 1 299 ? -13.151 14.913 13.804 1.00 65.12 299 PRO A N 1
ATOM 2349 C CA . PRO A 1 299 ? -13.258 13.911 14.863 1.00 65.12 299 PRO A CA 1
ATOM 2350 C C . PRO A 1 299 ? -14.726 13.541 15.123 1.00 65.12 299 PRO A C 1
ATOM 2352 O O . PRO A 1 299 ? -15.577 14.428 15.231 1.00 65.12 299 PRO A O 1
ATOM 2355 N N . SER A 1 300 ? -14.997 12.235 15.183 1.00 56.97 300 SER A N 1
ATOM 2356 C CA . SER A 1 300 ? -16.305 11.636 15.485 1.00 56.97 300 SER A CA 1
ATOM 2357 C C . SER A 1 300 ? -16.658 11.701 16.963 1.00 56.97 300 SER A C 1
ATOM 2359 O O . SER A 1 300 ? -15.735 11.435 17.767 1.00 56.97 300 SER A O 1
#

Sequence (300 aa):
MGEKRAGEDSGYIFAGPTAERKRKYVKPGVVLIDNHRSGVIVSDNKSSPWHKATYYAHGSILCDAEGKFIRQVAFCETIDPDGDVTWSILWEPSPGKASYHFIVGTGKWKGIAGEATITGTQRRADNHTMPSYKMNWEIDPKNDETVPAFPPKGPYTNHATSLSFHGAHVTENIKELASGLRLIVNTQLGVLVGESTTEVNLQNPRGYAASYDKGVTVWSGDKRLSDVMLLEDVDPEGDMAWLVHVWWYARGHGLYKFIGGTGKWEGIRGEGKTLGALMRRTDEYHLLRSEIHWRIDNPS